Protein AF-A0A1X9MGX3-F1 (afdb_monomer)

pLDDT: mean 83.02, std 12.07, range [42.72, 96.62]

InterPro domains:
  IPR058705 Alpha-helical endospore appendage domain-containing protein [PF26595] (16-101)

Solvent-accessible surface area (backbone atoms only — not comparable to full-atom values): 13523 Å² total; per-residue (Å²): 135,85,75,84,81,75,77,84,80,72,79,86,75,89,70,52,69,69,55,50,52,52,50,51,53,49,51,53,53,50,53,51,53,52,48,53,51,51,53,49,53,52,50,52,49,51,28,41,36,66,27,68,40,71,54,98,90,40,65,53,75,47,71,54,88,49,73,67,52,48,53,48,53,52,53,50,51,54,50,50,52,52,51,51,55,53,49,50,52,54,48,52,52,52,52,48,54,53,49,53,57,55,58,80,60,55,70,77,70,77,66,77,70,74,42,69,35,24,37,42,36,45,32,35,30,76,47,72,57,96,88,38,66,26,41,39,38,41,42,34,33,37,15,54,92,50,34,68,91,56,52,45,61,47,37,39,36,32,49,89,85,45,80,38,58,35,52,55,44,72,94,48,62,41,77,79,45,73,44,72,52,34,38,35,36,38,34,38,32,37,34,54,53,93,96,51,74,73,46,73,33,45,32,40,41,40,39,45,82,69,43,35,37,45,32,40,38,50,96,91,46,78,50,76,46,68,35,55,60,52,61,49,45,42,60,39,83,74,81,84,126

Foldseek 3Di:
DDDDDDPPPPPPDPADPVNVLVVLVVVLVVLVVVLVVVLVVLVLVVCQQCQNRDDPNDRDHHVDDDPVSVVVSVVVNVVSVVVSVVVVVVSVVSVVVSVVVVVVPPPPPPDQPQQQWWKFDWWWFWDADPNWIKIKTWTWTQCVVRHRPPGDIWIWIQTPNDIKTKAWDSVQWDFPDADQFKTKIKTKTWIDDVPDDIAIWIWIWITGPQWTKIWTDGPNDIDITIIHGDMGIGGDDDPPD

Secondary structure (DSSP, 8-state):
----------------HHHHHHHHHHHHHHHHHHHHHHHHHHHHHHHHHHT---BTTB-PPPS--SHHHHHHHHHHHHHHHHHHHHHHHHHHHHHHHHHHHHHTTS---------SEEEEEEEEEEEEETTEEEEEEEEEEESGGG-GGG-EEEEEEEETTEEEEEEE-GGG-EEEEE-SSEEEEEEEEEE--TTS--EEEEEEEEEETTEEEEEEEETTEEEEEEEEEEEEEEEPPP---

Nearest PDB structures (foldseek):
  6c1z-assembly1_A  TM=4.838E-01  e=1.481E-01  Caenorhabditis elegans
  7a9y-assembly1_AAA  TM=4.570E-01  e=1.646E-01  Homo sapiens
  2cbr-assembly1_A  TM=4.614E-01  e=3.642E-01  Bos taurus
  8ts6-assembly1_B  TM=2.369E-01  e=1.830E-01  uncultured cyanophage
  8qxp-assembly1_A  TM=1.609E-01  e=4.385E+00  Klebsiella pneumoniae

Sequence (241 aa):
MSNPNIDNIQPNIDIDREQVINLLLASVALDELAIAHLVNGEAEKLQRALGTLEVDGDTPPALIETLDDWRSVNRDVIKFLKFATQKEFNLLVKLQDVVDFAEEFTPPEPEPAVCPCEILVNASGTTTFQGQQAVVNLNAAICPGCTPEGTLITITATLGGANVPITVFTPSIDVVTCGEDFATVTFVGVATLPGQAPAQAEFTLFVQNGTIVLSAELGGTTAAIQLTGTATVTPCPLPEG

Organism: NCBI:txid199441

Radius of gyration: 36.19 Å; Cα contacts (8 Å, |Δi|>4): 373; chains: 1; bounding box: 74×52×99 Å

Structure (mmCIF, N/CA/C/O backbone):
data_AF-A0A1X9MGX3-F1
#
_entry.id   AF-A0A1X9MGX3-F1
#
loop_
_atom_site.group_PDB
_atom_site.id
_atom_site.type_symbol
_atom_site.label_atom_id
_atom_site.label_alt_id
_atom_site.label_comp_id
_atom_site.label_asym_id
_atom_site.label_entity_id
_atom_site.label_seq_id
_atom_site.pdbx_PDB_ins_code
_atom_site.Cartn_x
_atom_site.Cartn_y
_atom_site.Cartn_z
_atom_site.occupancy
_atom_site.B_iso_or_equiv
_atom_site.auth_seq_id
_atom_site.auth_comp_id
_atom_site.auth_asym_id
_atom_site.auth_atom_id
_atom_site.pdbx_PDB_model_num
ATOM 1 N N . MET A 1 1 ? 40.298 -30.058 7.345 1.00 42.72 1 MET A N 1
ATOM 2 C CA . MET A 1 1 ? 40.246 -28.887 6.446 1.00 42.72 1 MET A CA 1
ATOM 3 C C . MET A 1 1 ? 39.159 -27.970 6.980 1.00 42.72 1 MET A C 1
ATOM 5 O O . MET A 1 1 ? 37.997 -28.340 6.906 1.00 42.72 1 MET A O 1
ATOM 9 N N . SER A 1 2 ? 39.528 -26.869 7.634 1.00 51.47 2 SER A N 1
ATOM 10 C CA . SER A 1 2 ? 38.587 -25.877 8.164 1.00 51.47 2 SER A CA 1
ATOM 11 C C . SER A 1 2 ? 38.100 -24.995 7.019 1.00 51.47 2 SER A C 1
ATOM 13 O O . SER A 1 2 ? 38.889 -24.246 6.445 1.00 51.47 2 SER A O 1
ATOM 15 N N . ASN A 1 3 ? 36.824 -25.119 6.667 1.00 61.56 3 ASN A N 1
ATOM 16 C CA . ASN A 1 3 ? 36.176 -24.170 5.771 1.00 61.56 3 ASN A CA 1
ATOM 17 C C . ASN A 1 3 ? 36.107 -22.799 6.482 1.00 61.56 3 ASN A C 1
ATOM 19 O O . ASN A 1 3 ? 35.861 -22.790 7.692 1.00 61.56 3 ASN A O 1
ATOM 23 N N . PRO A 1 4 ? 36.330 -21.658 5.806 1.00 62.53 4 PRO A N 1
ATOM 24 C CA . PRO A 1 4 ? 36.136 -20.350 6.423 1.00 62.53 4 PRO A CA 1
ATOM 25 C C . PRO A 1 4 ? 34.661 -20.191 6.812 1.00 62.53 4 PRO A C 1
ATOM 27 O O . PRO A 1 4 ? 33.778 -20.426 5.989 1.00 62.53 4 PRO A O 1
ATOM 30 N N . ASN A 1 5 ? 34.397 -19.812 8.063 1.00 56.19 5 ASN A N 1
ATOM 31 C CA . ASN A 1 5 ? 33.064 -19.419 8.506 1.00 56.19 5 ASN A CA 1
ATOM 32 C C . ASN A 1 5 ? 32.817 -18.006 7.963 1.00 56.19 5 ASN A C 1
ATOM 34 O O . ASN A 1 5 ? 33.426 -17.055 8.449 1.00 56.19 5 ASN A O 1
ATOM 38 N N . ILE A 1 6 ? 32.020 -17.874 6.902 1.00 63.19 6 ILE A N 1
ATOM 39 C CA . ILE A 1 6 ? 31.541 -16.558 6.475 1.00 63.19 6 ILE A CA 1
ATOM 40 C C . ILE A 1 6 ? 30.533 -16.120 7.532 1.00 63.19 6 ILE A C 1
ATOM 42 O O . ILE A 1 6 ? 29.532 -16.807 7.741 1.00 63.19 6 ILE A O 1
ATOM 46 N N . ASP A 1 7 ? 30.830 -15.018 8.222 1.00 59.38 7 ASP A N 1
ATOM 47 C CA . ASP A 1 7 ? 29.886 -14.394 9.143 1.00 59.38 7 ASP A CA 1
ATOM 48 C C . ASP A 1 7 ? 28.549 -14.188 8.428 1.00 59.38 7 ASP A C 1
ATOM 50 O O . ASP A 1 7 ? 28.495 -13.744 7.281 1.00 59.38 7 ASP A O 1
ATOM 54 N N . ASN A 1 8 ? 27.469 -14.557 9.109 1.00 58.94 8 ASN A N 1
ATOM 55 C CA . ASN A 1 8 ? 26.105 -14.436 8.621 1.00 58.94 8 ASN A CA 1
ATOM 56 C C . ASN A 1 8 ? 25.778 -12.955 8.366 1.00 58.94 8 ASN A C 1
ATOM 58 O O . ASN A 1 8 ? 25.368 -12.234 9.275 1.00 58.94 8 ASN A O 1
ATOM 62 N N . ILE A 1 9 ? 25.982 -12.497 7.130 1.00 50.38 9 ILE A N 1
ATOM 63 C CA . ILE A 1 9 ? 25.484 -11.209 6.661 1.00 50.38 9 ILE A CA 1
ATOM 64 C C . ILE A 1 9 ? 23.970 -11.380 6.544 1.00 50.38 9 ILE A C 1
ATOM 66 O O . ILE A 1 9 ? 23.480 -11.892 5.543 1.00 50.38 9 ILE A O 1
ATOM 70 N N . GLN A 1 10 ? 23.228 -11.005 7.583 1.00 53.78 10 GLN A N 1
ATOM 71 C CA . GLN A 1 10 ? 21.794 -10.762 7.468 1.00 53.78 10 GLN A CA 1
ATOM 72 C C . GLN A 1 10 ? 21.629 -9.323 6.992 1.00 53.78 10 GLN A C 1
ATOM 74 O O . GLN A 1 10 ? 21.753 -8.406 7.808 1.00 53.78 10 GLN A O 1
ATOM 79 N N . PRO A 1 11 ? 21.404 -9.074 5.690 1.00 54.69 11 PRO A N 1
ATOM 80 C CA . PRO A 1 11 ? 21.000 -7.752 5.270 1.00 54.69 11 PRO A CA 1
ATOM 81 C C . PRO A 1 11 ? 19.604 -7.523 5.862 1.00 54.69 11 PRO A C 1
ATOM 83 O O . PRO A 1 11 ? 18.625 -8.119 5.421 1.00 54.69 11 PRO A O 1
ATOM 86 N N . ASN A 1 12 ? 19.530 -6.711 6.919 1.00 57.47 12 ASN A N 1
ATOM 87 C CA . ASN A 1 12 ? 18.266 -6.227 7.462 1.00 57.47 12 ASN A CA 1
ATOM 88 C C . ASN A 1 12 ? 17.696 -5.212 6.465 1.00 57.47 12 ASN A C 1
ATOM 90 O O . ASN A 1 12 ? 17.931 -4.010 6.576 1.00 57.47 12 ASN A O 1
ATOM 94 N N . ILE A 1 13 ? 17.074 -5.731 5.412 1.00 61.62 13 ILE A N 1
ATOM 95 C CA . ILE A 1 13 ? 16.416 -4.960 4.367 1.00 61.62 13 ILE A CA 1
ATOM 96 C C . ILE A 1 13 ? 14.946 -4.892 4.764 1.00 61.62 13 ILE A C 1
ATOM 98 O O . ILE A 1 13 ? 14.180 -5.810 4.488 1.00 61.62 13 ILE A O 1
ATOM 102 N N . ASP A 1 14 ? 14.595 -3.814 5.456 1.00 71.38 14 ASP A N 1
ATOM 103 C CA . ASP A 1 14 ? 13.217 -3.468 5.792 1.00 71.38 14 ASP A CA 1
ATOM 104 C C . ASP A 1 14 ? 12.700 -2.533 4.691 1.00 71.38 14 ASP A C 1
ATOM 106 O O . ASP A 1 14 ? 12.856 -1.313 4.761 1.00 71.38 14 ASP A O 1
ATOM 110 N N . ILE A 1 15 ? 12.254 -3.126 3.579 1.00 77.00 15 ILE A N 1
ATOM 111 C CA . ILE A 1 15 ? 11.655 -2.401 2.453 1.00 77.00 15 ILE A CA 1
ATOM 112 C C . ILE A 1 15 ? 10.172 -2.722 2.460 1.00 77.00 15 ILE A C 1
ATOM 114 O O . ILE A 1 15 ? 9.781 -3.888 2.380 1.00 77.00 15 ILE A O 1
ATOM 118 N N . ASP A 1 16 ? 9.363 -1.673 2.514 1.00 80.81 16 ASP A N 1
ATOM 119 C CA . ASP A 1 16 ? 7.920 -1.804 2.449 1.00 80.81 16 ASP A CA 1
ATOM 120 C C . ASP A 1 16 ? 7.472 -2.185 1.032 1.00 80.81 16 ASP A C 1
ATOM 122 O O . ASP A 1 16 ? 8.120 -1.887 0.025 1.00 80.81 16 ASP A O 1
ATOM 126 N N . ARG A 1 17 ? 6.334 -2.850 0.918 1.00 76.69 17 ARG A N 1
ATOM 127 C CA . ARG A 1 17 ? 5.841 -3.401 -0.342 1.00 76.69 17 ARG A CA 1
ATOM 128 C C . ARG A 1 17 ? 5.622 -2.328 -1.409 1.00 76.69 17 ARG A C 1
ATOM 130 O O . ARG A 1 17 ? 5.959 -2.530 -2.574 1.00 76.69 17 ARG A O 1
ATOM 137 N N . GLU A 1 18 ? 5.121 -1.168 -1.008 1.00 82.94 18 GLU A N 1
ATOM 138 C CA . GLU A 1 18 ? 4.959 -0.004 -1.885 1.00 82.94 18 GLU A CA 1
ATOM 139 C C . GLU A 1 18 ? 6.307 0.502 -2.400 1.00 82.94 18 GLU A C 1
ATOM 141 O O . GLU A 1 18 ? 6.441 0.892 -3.560 1.00 82.94 18 GLU A O 1
ATOM 146 N N . GLN A 1 19 ? 7.343 0.437 -1.564 1.00 85.94 19 GLN A N 1
ATOM 147 C CA . GLN A 1 19 ? 8.703 0.767 -1.970 1.00 85.94 19 GLN A CA 1
ATOM 148 C C . GLN A 1 19 ? 9.242 -0.271 -2.961 1.00 85.94 19 GLN A C 1
ATOM 150 O O . GLN A 1 19 ? 9.887 0.119 -3.930 1.00 85.94 19 GLN A O 1
ATOM 155 N N . VAL A 1 20 ? 8.929 -1.563 -2.796 1.00 88.62 20 VAL A N 1
ATOM 156 C CA . VAL A 1 20 ? 9.279 -2.607 -3.779 1.00 88.62 20 VAL A CA 1
ATOM 157 C C . VAL A 1 20 ? 8.606 -2.345 -5.126 1.00 88.62 20 VAL A C 1
ATOM 159 O O . VAL A 1 20 ? 9.286 -2.367 -6.148 1.00 88.62 20 VAL A O 1
ATOM 162 N N . ILE A 1 21 ? 7.306 -2.038 -5.148 1.00 88.81 21 ILE A N 1
ATOM 163 C CA . ILE A 1 21 ? 6.578 -1.720 -6.389 1.00 88.81 21 ILE A CA 1
ATOM 164 C C . ILE A 1 21 ? 7.193 -0.492 -7.067 1.00 88.81 21 ILE A C 1
ATOM 166 O O . ILE A 1 21 ? 7.501 -0.533 -8.257 1.00 88.81 21 ILE A O 1
ATOM 170 N N . ASN A 1 22 ? 7.461 0.572 -6.309 1.00 89.56 22 ASN A N 1
ATOM 171 C CA . ASN A 1 22 ? 8.104 1.774 -6.837 1.00 89.56 22 ASN A CA 1
ATOM 172 C C . ASN A 1 22 ? 9.510 1.495 -7.383 1.00 89.56 22 ASN A C 1
ATOM 174 O O . ASN A 1 22 ? 9.877 2.026 -8.429 1.00 89.56 22 ASN A O 1
ATOM 178 N N . LEU A 1 23 ? 10.292 0.640 -6.720 1.00 91.38 23 LEU A N 1
ATOM 179 C CA . LEU A 1 23 ? 11.611 0.222 -7.198 1.00 91.38 23 LEU A CA 1
ATOM 180 C C . LEU A 1 23 ? 11.516 -0.617 -8.478 1.00 91.38 23 LEU A C 1
ATOM 182 O O . LEU A 1 23 ? 12.328 -0.435 -9.385 1.00 91.38 23 LEU A O 1
ATOM 186 N N . LEU A 1 24 ? 10.524 -1.502 -8.589 1.00 91.69 24 LEU A N 1
ATOM 187 C CA . LEU A 1 24 ? 10.290 -2.299 -9.793 1.00 91.69 24 LEU A CA 1
ATOM 188 C C . LEU A 1 24 ? 9.846 -1.419 -10.968 1.00 91.69 24 LEU A C 1
ATOM 190 O O . LEU A 1 24 ? 10.426 -1.522 -12.049 1.00 91.69 24 LEU A O 1
ATOM 194 N N . LEU A 1 25 ? 8.911 -0.492 -10.753 1.00 92.88 25 LEU A N 1
ATOM 195 C CA . LEU A 1 25 ? 8.506 0.495 -11.760 1.00 92.88 25 LEU A CA 1
ATOM 196 C C . LEU A 1 25 ? 9.680 1.389 -12.178 1.00 92.88 25 LEU A C 1
ATOM 198 O O . LEU A 1 25 ? 9.895 1.614 -13.369 1.00 92.88 25 LEU A O 1
ATOM 202 N N . ALA A 1 26 ? 10.493 1.838 -11.220 1.00 94.38 26 ALA A N 1
ATOM 203 C CA . ALA A 1 26 ? 11.714 2.581 -11.510 1.00 94.38 26 ALA A CA 1
ATOM 204 C C . ALA A 1 26 ? 12.706 1.745 -12.334 1.00 94.38 26 ALA A C 1
ATOM 206 O O . ALA A 1 26 ? 13.336 2.274 -13.245 1.00 94.38 26 ALA A O 1
ATOM 207 N N . SER A 1 27 ? 12.824 0.439 -12.076 1.00 94.88 27 SER A N 1
ATOM 208 C CA . SER A 1 27 ? 13.697 -0.446 -12.855 1.00 94.88 27 SER A CA 1
ATOM 209 C C . SER A 1 27 ? 13.251 -0.585 -14.316 1.00 94.88 27 SER A C 1
ATOM 211 O O . SER A 1 27 ? 14.094 -0.589 -15.211 1.00 94.88 27 SER A O 1
ATOM 213 N N . VAL A 1 28 ? 11.938 -0.623 -14.569 1.00 94.56 28 VAL A N 1
ATOM 214 C CA . VAL A 1 28 ? 11.360 -0.617 -15.923 1.00 94.56 28 VAL A CA 1
ATOM 215 C C . VAL A 1 28 ? 11.657 0.718 -16.612 1.00 94.56 28 VAL A C 1
ATOM 217 O O . VAL A 1 28 ? 12.154 0.729 -17.735 1.00 94.56 28 VAL A O 1
ATOM 220 N N . ALA A 1 29 ? 11.450 1.842 -15.920 1.00 94.12 29 ALA A N 1
ATOM 221 C CA . ALA A 1 29 ? 11.743 3.171 -16.459 1.00 94.12 29 ALA A CA 1
ATOM 222 C C . ALA A 1 29 ? 13.239 3.382 -16.771 1.00 94.12 29 ALA A C 1
ATOM 224 O O . ALA A 1 29 ? 13.584 4.060 -17.739 1.00 94.12 29 ALA A O 1
ATOM 225 N N . LEU A 1 30 ? 14.141 2.801 -15.975 1.00 96.06 30 LEU A N 1
ATOM 226 C CA . LEU A 1 30 ? 15.582 2.862 -16.226 1.00 96.06 30 LEU A CA 1
ATOM 227 C C . LEU A 1 30 ? 16.004 2.010 -17.432 1.00 96.06 30 LEU A C 1
ATOM 229 O O . LEU A 1 30 ? 16.850 2.458 -18.207 1.00 96.06 30 LEU A O 1
ATOM 233 N N . ASP A 1 31 ? 15.418 0.821 -17.614 1.00 94.12 31 ASP A N 1
ATOM 234 C CA . ASP A 1 31 ? 15.640 -0.001 -18.814 1.00 94.12 31 ASP A CA 1
ATOM 235 C C . ASP A 1 31 ? 15.156 0.746 -20.080 1.00 94.12 31 ASP A C 1
ATOM 237 O O . ASP A 1 31 ? 15.857 0.734 -21.092 1.00 94.12 31 ASP A O 1
ATOM 241 N N . GLU A 1 32 ? 14.015 1.443 -20.012 1.00 94.00 32 GLU A N 1
ATOM 242 C CA . GLU A 1 32 ? 13.472 2.269 -21.107 1.00 94.00 32 GLU A CA 1
ATOM 243 C C . GLU A 1 32 ? 14.411 3.428 -21.474 1.00 94.00 32 GLU A C 1
ATOM 245 O O . GLU A 1 32 ? 14.793 3.624 -22.630 1.00 94.00 32 GLU A O 1
ATOM 250 N N . LEU A 1 33 ? 14.870 4.170 -20.463 1.00 95.88 33 LEU A N 1
ATOM 251 C CA . LEU A 1 33 ? 15.824 5.261 -20.645 1.00 95.88 33 LEU A CA 1
ATOM 252 C C . LEU A 1 33 ? 17.139 4.760 -21.262 1.00 95.88 33 LEU A C 1
ATOM 254 O O . LEU A 1 33 ? 17.721 5.425 -22.124 1.00 95.88 33 LEU A O 1
ATOM 258 N N . ALA A 1 34 ? 17.605 3.575 -20.860 1.00 95.31 34 ALA A N 1
ATOM 259 C CA . ALA A 1 34 ? 18.796 2.966 -21.438 1.00 95.31 34 ALA A CA 1
ATOM 260 C C . ALA A 1 34 ? 18.614 2.655 -22.934 1.00 95.31 34 ALA A C 1
ATOM 262 O O . ALA A 1 34 ? 19.529 2.903 -23.723 1.00 95.31 34 ALA A O 1
ATOM 263 N N . ILE A 1 35 ? 17.442 2.166 -23.351 1.00 95.56 35 ILE A N 1
ATOM 264 C CA . ILE A 1 35 ? 17.147 1.897 -24.767 1.00 95.56 35 ILE A CA 1
ATOM 265 C C . ILE A 1 35 ? 17.068 3.194 -25.562 1.00 95.56 35 ILE A C 1
ATOM 267 O O . ILE A 1 35 ? 17.659 3.267 -26.639 1.00 95.56 35 ILE A O 1
ATOM 271 N N . ALA A 1 36 ? 16.438 4.238 -25.020 1.00 95.31 36 ALA A N 1
ATOM 272 C CA . ALA A 1 36 ? 16.400 5.550 -25.659 1.00 95.31 36 ALA A CA 1
ATOM 273 C C . ALA A 1 36 ? 17.816 6.085 -25.946 1.00 95.31 36 ALA A C 1
ATOM 275 O O . ALA A 1 36 ? 18.098 6.557 -27.050 1.00 95.31 36 ALA A O 1
ATOM 276 N N . HIS A 1 37 ? 18.747 5.940 -24.997 1.00 96.62 37 HIS A N 1
ATOM 277 C CA . HIS A 1 37 ? 20.147 6.307 -25.218 1.00 96.62 37 HIS A CA 1
ATOM 278 C C . HIS A 1 37 ? 20.845 5.438 -26.266 1.00 96.62 37 HIS A C 1
ATOM 280 O O . HIS A 1 37 ? 21.617 5.967 -27.066 1.00 96.62 37 HIS A O 1
ATOM 286 N N . LEU A 1 38 ? 20.576 4.131 -26.305 1.00 95.62 38 LEU A N 1
ATOM 287 C CA . LEU A 1 38 ? 21.127 3.255 -27.341 1.00 95.62 38 LEU A CA 1
ATOM 288 C C . LEU A 1 38 ? 20.618 3.640 -28.737 1.00 95.62 38 LEU A C 1
ATOM 290 O O . LEU A 1 38 ? 21.406 3.675 -29.679 1.00 95.62 38 LEU A O 1
ATOM 294 N N . VAL A 1 39 ? 19.330 3.966 -28.869 1.00 95.75 39 VAL A N 1
ATOM 295 C CA . VAL A 1 39 ? 18.730 4.421 -30.132 1.00 95.75 39 VAL A CA 1
ATOM 296 C C . VAL A 1 39 ? 19.342 5.746 -30.579 1.00 95.75 39 VAL A C 1
ATOM 298 O O . VAL A 1 39 ? 19.718 5.877 -31.744 1.00 95.75 39 VAL A O 1
ATOM 301 N N . ASN A 1 40 ? 19.518 6.697 -29.660 1.00 95.00 40 ASN A N 1
ATOM 302 C CA . ASN A 1 40 ? 20.185 7.965 -29.957 1.00 95.00 40 ASN A CA 1
ATOM 303 C C . ASN A 1 40 ? 21.644 7.757 -30.383 1.00 95.00 40 ASN A C 1
ATOM 305 O O . ASN A 1 40 ? 22.073 8.318 -31.388 1.00 95.00 40 ASN A O 1
ATOM 309 N N . GLY A 1 41 ? 22.390 6.897 -29.684 1.00 94.94 41 GLY A N 1
ATOM 310 C CA . GLY A 1 41 ? 23.767 6.567 -30.055 1.00 94.94 41 GLY A CA 1
ATOM 311 C C . GLY A 1 41 ? 23.872 5.903 -31.433 1.00 94.94 41 GLY A C 1
ATOM 312 O O . GLY A 1 41 ? 24.814 6.165 -32.183 1.00 94.94 41 GLY A O 1
ATOM 313 N N . GLU A 1 42 ? 22.897 5.074 -31.813 1.00 94.75 42 GLU A N 1
ATOM 314 C CA . GLU A 1 42 ? 22.843 4.488 -33.156 1.00 94.75 42 GLU A CA 1
ATOM 315 C C . GLU A 1 42 ? 22.481 5.533 -34.228 1.00 94.75 42 GLU A C 1
ATOM 317 O O . GLU A 1 42 ? 23.028 5.501 -35.334 1.00 94.75 42 GLU A O 1
ATOM 322 N N . ALA A 1 43 ? 21.631 6.512 -33.899 1.00 93.94 43 ALA A N 1
ATOM 323 C CA . ALA A 1 43 ? 21.326 7.639 -34.779 1.00 93.94 43 ALA A CA 1
ATOM 324 C C . ALA A 1 43 ? 22.556 8.533 -35.024 1.00 93.94 43 ALA A C 1
ATOM 326 O O . ALA A 1 43 ? 22.850 8.868 -36.174 1.00 93.94 43 ALA A O 1
ATOM 327 N N . GLU A 1 44 ? 23.323 8.859 -33.982 1.00 93.31 44 GLU A N 1
ATOM 328 C CA . GLU A 1 44 ? 24.578 9.614 -34.103 1.00 93.31 44 GLU A CA 1
ATOM 329 C C . GLU A 1 44 ? 25.625 8.851 -34.923 1.00 93.31 44 GLU A C 1
ATOM 331 O O . GLU A 1 44 ? 26.293 9.433 -35.780 1.00 93.31 44 GLU A O 1
ATOM 336 N N . LYS A 1 45 ? 25.742 7.528 -34.743 1.00 92.12 45 LYS A N 1
ATOM 337 C CA . LYS A 1 45 ? 26.598 6.690 -35.600 1.00 92.12 45 LYS A CA 1
ATOM 338 C C . LYS A 1 45 ? 26.192 6.761 -37.067 1.00 92.12 45 LYS A C 1
ATOM 340 O O . LYS A 1 45 ? 27.063 6.859 -37.930 1.00 92.12 45 LYS A O 1
ATOM 345 N N . LEU A 1 46 ? 24.894 6.717 -37.357 1.00 93.19 46 LEU A N 1
ATOM 346 C CA . LEU A 1 46 ? 24.355 6.870 -38.709 1.00 93.19 46 LEU A CA 1
ATOM 347 C C . LEU A 1 46 ? 24.735 8.228 -39.306 1.00 93.19 46 LEU A C 1
ATOM 349 O O . LEU A 1 46 ? 25.241 8.290 -40.426 1.00 93.19 46 LEU A O 1
ATOM 353 N N . GLN A 1 47 ? 24.557 9.305 -38.541 1.00 92.75 47 GLN A N 1
ATOM 354 C CA . GLN A 1 47 ? 24.962 10.651 -38.945 1.00 92.75 47 GLN A CA 1
ATOM 355 C C . GLN A 1 47 ? 26.477 10.741 -39.171 1.00 92.75 47 GLN A C 1
ATOM 357 O O . GLN A 1 47 ? 26.923 11.346 -40.146 1.00 92.75 47 GLN A O 1
ATOM 362 N N . ARG A 1 48 ? 27.292 10.092 -38.328 1.00 91.38 48 ARG A N 1
ATOM 363 C CA . ARG A 1 48 ? 28.749 10.037 -38.502 1.00 91.38 48 ARG A CA 1
ATOM 364 C C . ARG A 1 48 ? 29.143 9.287 -39.767 1.00 91.38 48 ARG A C 1
ATOM 366 O O . ARG A 1 48 ? 30.054 9.728 -40.468 1.00 91.38 48 ARG A O 1
ATOM 373 N N . ALA A 1 49 ? 28.472 8.175 -40.054 1.00 90.06 49 ALA A N 1
ATOM 374 C CA . ALA A 1 49 ? 28.721 7.365 -41.238 1.00 90.06 49 ALA A CA 1
ATOM 375 C C . ALA A 1 49 ? 28.365 8.126 -42.527 1.00 90.06 49 ALA A C 1
ATOM 377 O O . ALA A 1 49 ? 29.118 8.071 -43.499 1.00 90.06 49 ALA A O 1
ATOM 378 N N . LEU A 1 50 ? 27.269 8.891 -42.500 1.00 89.38 50 LEU A N 1
ATOM 379 C CA . LEU A 1 50 ? 26.810 9.750 -43.596 1.00 89.38 50 LEU A CA 1
ATOM 380 C C . LEU A 1 50 ? 27.577 11.075 -43.721 1.00 89.38 50 LEU A C 1
ATOM 382 O O . LEU A 1 50 ? 27.402 11.774 -44.714 1.00 89.38 50 LEU A O 1
ATOM 386 N N . GLY A 1 51 ? 28.412 11.425 -42.738 1.00 89.31 51 GLY A N 1
ATOM 387 C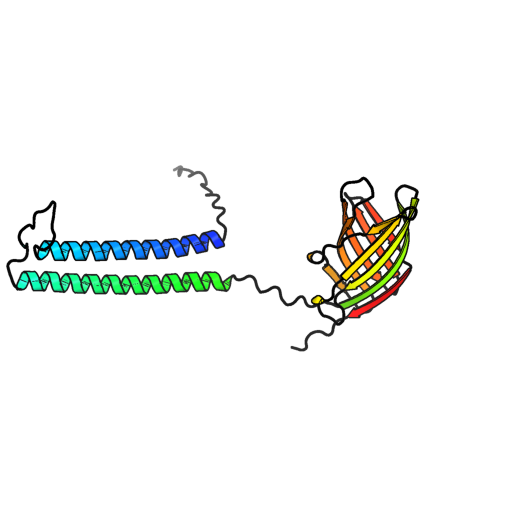 CA . GLY A 1 51 ? 29.112 12.711 -42.714 1.00 89.31 51 GLY A CA 1
ATOM 388 C C . GLY A 1 51 ? 28.167 13.896 -42.507 1.00 89.31 51 GLY A C 1
ATOM 389 O O . GLY A 1 51 ? 28.388 14.955 -43.073 1.00 89.31 51 GLY A O 1
ATOM 390 N N . THR A 1 52 ? 27.083 13.714 -41.750 1.00 89.56 52 THR A N 1
ATOM 391 C CA . THR A 1 52 ? 26.134 14.783 -41.387 1.00 89.56 52 THR A CA 1
ATOM 392 C C . THR A 1 52 ? 26.223 15.172 -39.914 1.00 89.56 52 THR A C 1
ATOM 394 O O . THR A 1 52 ? 25.497 16.060 -39.477 1.00 89.56 52 THR A O 1
ATOM 397 N N . LEU A 1 53 ? 27.041 14.466 -39.128 1.00 89.62 53 LEU A N 1
ATOM 398 C CA . LEU A 1 53 ? 27.262 14.770 -37.718 1.00 89.62 53 LEU A CA 1
ATOM 399 C C . LEU A 1 53 ? 28.247 15.933 -37.604 1.00 89.62 53 LEU A C 1
ATOM 401 O O . LEU A 1 53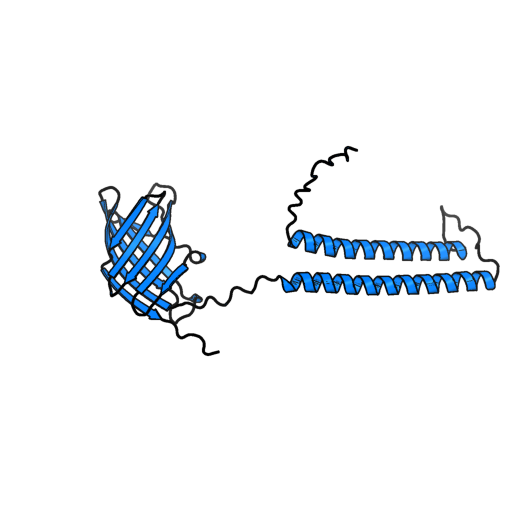 ? 29.410 15.775 -37.965 1.00 89.62 53 LEU A O 1
ATOM 405 N N . GLU A 1 54 ? 27.789 17.071 -37.094 1.00 87.75 54 GLU A N 1
ATOM 406 C CA . GLU A 1 54 ? 28.649 18.214 -36.790 1.00 87.75 54 GLU A CA 1
ATOM 407 C C . GLU A 1 54 ? 29.407 17.957 -35.481 1.00 87.75 54 GLU A C 1
ATOM 409 O O . GLU A 1 54 ? 28.809 17.604 -34.463 1.00 87.75 54 GLU A O 1
ATOM 414 N N . VAL A 1 55 ? 30.729 18.118 -35.508 1.00 82.88 55 VAL A N 1
ATOM 415 C CA . VAL A 1 55 ? 31.601 17.991 -34.336 1.00 82.88 55 VAL A CA 1
ATOM 416 C C . VAL A 1 55 ? 32.438 19.260 -34.252 1.00 82.88 55 VAL A C 1
ATOM 418 O O . VAL A 1 55 ? 33.210 19.553 -35.160 1.00 82.88 55 VAL A O 1
ATOM 421 N N . ASP A 1 56 ? 32.261 20.032 -33.180 1.00 82.69 56 ASP A N 1
ATOM 422 C CA . ASP A 1 56 ? 32.999 21.278 -32.919 1.00 82.69 56 ASP A CA 1
ATOM 423 C C . ASP A 1 56 ? 32.947 22.317 -34.063 1.00 82.69 56 ASP A C 1
ATOM 425 O O . ASP A 1 56 ? 33.905 23.054 -34.301 1.00 82.69 56 ASP A O 1
ATOM 429 N N . GLY A 1 57 ? 31.814 22.402 -34.771 1.00 82.06 57 GLY A N 1
ATOM 430 C CA . GLY A 1 57 ? 31.620 23.344 -35.880 1.00 82.06 57 GLY A CA 1
ATOM 431 C C . GLY A 1 57 ? 32.181 22.876 -37.226 1.00 82.06 57 GLY A C 1
ATOM 432 O O . GLY A 1 57 ? 32.131 23.635 -38.195 1.00 82.06 57 GLY A O 1
ATOM 433 N N . ASP A 1 58 ? 32.712 21.651 -37.301 1.00 78.88 58 ASP A N 1
ATOM 434 C CA . ASP A 1 58 ? 33.180 21.026 -38.537 1.00 78.88 58 ASP A CA 1
ATOM 435 C C . ASP A 1 58 ? 32.362 19.769 -38.858 1.00 78.88 58 ASP A C 1
ATOM 437 O O . ASP A 1 58 ? 31.894 19.046 -37.974 1.00 78.88 58 ASP A O 1
ATOM 441 N N . THR A 1 59 ? 32.166 19.504 -40.147 1.00 84.25 59 THR A N 1
ATOM 442 C CA . THR A 1 59 ? 31.448 18.318 -40.623 1.00 84.25 59 THR A CA 1
ATOM 443 C C . THR A 1 59 ? 32.459 17.359 -41.247 1.00 84.25 59 THR A C 1
ATOM 445 O O . THR A 1 59 ? 32.854 17.545 -42.402 1.00 84.25 59 THR A O 1
ATOM 448 N N . PRO A 1 60 ? 32.916 16.332 -40.507 1.00 81.81 60 PRO A N 1
ATOM 449 C CA . PRO A 1 60 ? 33.885 15.391 -41.029 1.00 81.81 60 PRO A CA 1
ATOM 450 C C . PRO A 1 60 ? 33.311 14.634 -42.237 1.00 81.81 60 PRO A C 1
ATOM 452 O O . PRO A 1 60 ? 32.108 14.359 -42.284 1.00 81.81 60 PRO A O 1
ATOM 455 N N . PRO A 1 61 ? 34.164 14.239 -43.198 1.00 83.31 61 PRO A N 1
ATOM 456 C CA . PRO A 1 61 ? 33.717 13.542 -44.394 1.00 83.31 61 PRO A CA 1
ATOM 457 C C . PRO A 1 61 ? 32.998 12.236 -44.041 1.00 83.31 61 PRO A C 1
ATOM 459 O O . PRO A 1 61 ? 33.270 11.609 -43.004 1.00 83.31 61 PRO A O 1
ATOM 462 N N . ALA A 1 62 ? 32.078 11.842 -44.924 1.00 87.56 62 ALA A N 1
ATOM 463 C CA . ALA A 1 62 ? 31.357 10.582 -44.821 1.00 87.56 62 ALA A CA 1
ATOM 464 C C . ALA A 1 62 ? 32.341 9.406 -44.766 1.00 87.56 62 ALA A C 1
ATOM 466 O O . ALA A 1 62 ? 33.336 9.382 -45.485 1.00 87.56 62 ALA A O 1
ATOM 467 N N . LEU A 1 63 ? 32.051 8.432 -43.902 1.00 85.88 63 LEU A N 1
ATOM 468 C CA . LEU A 1 63 ? 32.820 7.184 -43.818 1.00 85.88 63 LEU A CA 1
ATOM 469 C C . LEU A 1 63 ? 32.348 6.156 -44.853 1.00 85.88 63 LEU A C 1
ATOM 471 O O . LEU A 1 63 ? 33.040 5.182 -45.126 1.00 85.88 63 LEU A O 1
ATOM 475 N N . ILE A 1 64 ? 31.142 6.352 -45.385 1.00 86.44 64 ILE A N 1
ATOM 476 C CA . ILE A 1 64 ? 30.537 5.508 -46.409 1.00 86.44 64 ILE A CA 1
ATOM 477 C C . ILE A 1 64 ? 30.943 6.055 -47.777 1.00 86.44 64 ILE A C 1
ATOM 479 O O . ILE A 1 64 ? 30.538 7.155 -48.150 1.00 86.44 64 ILE A O 1
ATOM 483 N N . GLU A 1 65 ? 31.692 5.262 -48.540 1.00 87.06 65 GLU A N 1
ATOM 484 C CA . GLU A 1 65 ? 32.149 5.633 -49.887 1.00 87.06 65 GLU A CA 1
ATOM 485 C C . GLU A 1 65 ? 31.425 4.841 -50.986 1.00 87.06 65 GLU A C 1
ATOM 487 O O . GLU A 1 65 ? 31.291 5.319 -52.115 1.00 87.06 65 GLU A O 1
ATOM 492 N N . THR A 1 66 ? 30.915 3.642 -50.672 1.00 91.69 66 THR A N 1
ATOM 493 C CA . THR A 1 66 ? 30.288 2.745 -51.652 1.00 91.69 66 THR A CA 1
ATOM 494 C C . THR A 1 66 ? 28.834 2.393 -51.320 1.00 91.69 66 THR A C 1
ATOM 496 O O . THR A 1 66 ? 28.369 2.465 -50.181 1.00 91.69 66 THR A O 1
ATOM 499 N N . LEU A 1 67 ? 28.089 1.955 -52.342 1.00 92.00 67 LEU A N 1
ATOM 500 C CA . LEU A 1 67 ? 26.713 1.470 -52.179 1.00 92.00 67 LEU A CA 1
ATOM 501 C C . LEU A 1 67 ? 26.627 0.230 -51.271 1.00 92.00 67 LEU A C 1
ATOM 503 O O . LEU A 1 67 ? 25.613 0.028 -50.598 1.00 92.00 67 LEU A O 1
ATOM 507 N N . ASP A 1 68 ? 27.660 -0.611 -51.258 1.00 93.81 68 ASP A N 1
ATOM 508 C CA . ASP A 1 68 ? 27.667 -1.829 -50.449 1.00 93.81 68 ASP A CA 1
ATOM 509 C C . ASP A 1 68 ? 27.904 -1.527 -48.963 1.00 93.81 68 ASP A C 1
ATOM 511 O O . ASP A 1 68 ? 27.252 -2.146 -48.116 1.00 93.81 68 ASP A O 1
ATOM 515 N N . ASP A 1 69 ? 28.703 -0.503 -48.649 1.00 89.69 69 ASP A N 1
ATOM 516 C CA . ASP A 1 69 ? 28.853 0.023 -47.285 1.00 89.69 69 ASP A CA 1
ATOM 517 C C . ASP A 1 69 ? 27.513 0.552 -46.758 1.00 89.69 69 ASP A C 1
ATOM 519 O O . ASP A 1 69 ? 27.073 0.177 -45.668 1.00 89.69 69 ASP A O 1
ATOM 523 N N . TRP A 1 70 ? 26.793 1.335 -47.574 1.00 91.81 70 TRP A N 1
ATOM 524 C CA . TRP A 1 70 ? 25.457 1.834 -47.227 1.00 91.81 70 TRP A CA 1
ATOM 525 C C . TRP A 1 70 ? 24.464 0.702 -46.954 1.00 91.81 70 TRP A C 1
ATOM 527 O O . TRP A 1 70 ? 23.722 0.726 -45.969 1.00 91.81 70 TRP A O 1
ATOM 537 N N . ARG A 1 71 ? 24.453 -0.328 -47.806 1.00 92.62 71 ARG A N 1
ATOM 538 C CA . ARG A 1 71 ? 23.605 -1.511 -47.605 1.00 92.62 71 ARG A CA 1
ATOM 539 C C . ARG A 1 71 ? 23.968 -2.262 -46.331 1.00 92.62 71 ARG A C 1
ATOM 541 O O . ARG A 1 71 ? 23.070 -2.811 -45.694 1.00 92.62 71 ARG A O 1
ATOM 548 N N . SER A 1 72 ? 25.248 -2.322 -45.970 1.00 92.88 72 SER A N 1
ATOM 549 C CA . SER A 1 72 ? 25.672 -2.954 -44.723 1.00 92.88 72 SER A CA 1
ATOM 550 C C . SER A 1 72 ? 25.146 -2.191 -43.513 1.00 92.88 72 SER A C 1
ATOM 552 O O . SER A 1 72 ? 24.432 -2.783 -42.708 1.00 92.88 72 SER A O 1
ATOM 554 N N . VAL A 1 73 ? 25.387 -0.878 -43.457 1.00 92.69 73 VAL A N 1
ATOM 555 C CA . VAL A 1 73 ? 24.905 -0.006 -42.373 1.00 92.69 73 VAL A CA 1
ATOM 556 C C . VAL A 1 73 ? 23.386 -0.083 -42.244 1.00 92.69 73 VAL A C 1
ATOM 558 O O . VAL A 1 73 ? 22.869 -0.306 -41.155 1.00 92.69 73 VAL A O 1
ATOM 561 N N . ASN A 1 74 ? 22.653 0.003 -43.355 1.00 93.25 74 ASN A N 1
ATOM 562 C CA . ASN A 1 74 ? 21.194 -0.092 -43.346 1.00 93.25 74 ASN A CA 1
ATOM 563 C C . ASN A 1 74 ? 20.707 -1.439 -42.775 1.00 93.25 74 ASN A C 1
ATOM 565 O O . ASN A 1 74 ? 19.826 -1.475 -41.916 1.00 93.25 74 ASN A O 1
ATOM 569 N N . ARG A 1 75 ? 21.319 -2.561 -43.184 1.00 95.19 75 ARG A N 1
ATOM 570 C CA . ARG A 1 75 ? 20.984 -3.877 -42.615 1.00 95.19 75 ARG A CA 1
ATOM 571 C C . ARG A 1 75 ? 21.253 -3.942 -41.117 1.00 95.19 75 ARG A C 1
ATOM 573 O O . ARG A 1 75 ? 20.473 -4.579 -40.413 1.00 95.19 75 ARG A O 1
ATOM 580 N N . ASP A 1 76 ? 22.330 -3.335 -40.643 1.00 93.62 76 ASP A N 1
ATOM 581 C CA . ASP A 1 76 ? 22.695 -3.375 -39.228 1.00 93.62 76 ASP A CA 1
ATOM 582 C C . ASP A 1 76 ? 21.771 -2.493 -38.381 1.00 93.62 76 ASP A C 1
ATOM 584 O O . ASP A 1 76 ? 21.275 -2.960 -37.358 1.00 93.62 76 ASP A O 1
ATOM 588 N N . VAL A 1 77 ? 21.379 -1.320 -38.883 1.00 95.69 77 VAL A N 1
ATOM 589 C CA . VAL A 1 77 ? 20.343 -0.471 -38.269 1.00 95.69 77 VAL A CA 1
ATOM 590 C C . VAL A 1 77 ? 19.004 -1.205 -38.203 1.00 95.69 77 VAL A C 1
ATOM 592 O O . VAL A 1 77 ? 18.355 -1.216 -37.161 1.00 95.69 77 VAL A O 1
ATOM 595 N N . ILE A 1 78 ? 18.590 -1.891 -39.275 1.00 95.81 78 ILE A N 1
ATOM 596 C CA . ILE A 1 78 ? 17.359 -2.699 -39.264 1.00 95.81 78 ILE A CA 1
ATOM 597 C C . ILE A 1 78 ? 17.441 -3.815 -38.212 1.00 95.81 78 ILE A C 1
ATOM 599 O O . ILE A 1 78 ? 16.446 -4.093 -37.542 1.00 95.81 78 ILE A O 1
ATOM 603 N N . LYS A 1 79 ? 18.594 -4.480 -38.057 1.00 96.31 79 LYS A N 1
ATOM 604 C CA . LYS A 1 79 ? 18.781 -5.499 -37.008 1.00 96.31 79 LYS A CA 1
ATOM 605 C C . LYS A 1 79 ? 18.702 -4.879 -35.615 1.00 96.31 79 LYS A C 1
ATOM 607 O O . LYS A 1 79 ? 18.043 -5.453 -34.753 1.00 96.31 79 LYS A O 1
ATOM 612 N N . PHE A 1 80 ? 19.338 -3.728 -35.408 1.00 96.19 80 PHE A N 1
ATOM 613 C CA . PHE A 1 80 ? 19.304 -3.013 -34.138 1.00 96.19 80 PHE A CA 1
ATOM 614 C C . PHE A 1 80 ? 17.880 -2.575 -33.778 1.00 96.19 80 PHE A C 1
ATOM 616 O O . PHE A 1 80 ? 17.425 -2.861 -32.678 1.00 96.19 80 PHE A O 1
ATOM 623 N N . LEU A 1 81 ? 17.133 -1.987 -34.717 1.00 96.12 81 LEU A N 1
ATOM 624 C CA . LEU A 1 81 ? 15.737 -1.598 -34.497 1.00 96.12 81 LEU A CA 1
ATOM 625 C C . LEU A 1 81 ? 14.858 -2.802 -34.147 1.00 96.12 81 LEU A C 1
ATOM 627 O O . LEU A 1 81 ? 14.062 -2.724 -33.219 1.00 96.12 81 LEU A O 1
ATOM 631 N N . LYS A 1 82 ? 15.042 -3.944 -34.821 1.00 96.44 82 LYS A N 1
ATOM 632 C CA . LYS A 1 82 ? 14.341 -5.189 -34.460 1.00 96.44 82 LYS A CA 1
ATOM 633 C C . LYS A 1 82 ? 14.666 -5.641 -33.037 1.00 96.44 82 LYS A C 1
ATOM 635 O O . LYS A 1 82 ? 13.766 -6.059 -32.316 1.00 96.44 82 LYS A O 1
ATOM 640 N N . PHE A 1 83 ? 15.936 -5.560 -32.643 1.00 95.44 83 PHE A N 1
ATOM 641 C CA . PHE A 1 83 ? 16.365 -5.885 -31.286 1.00 95.44 83 PHE A CA 1
ATOM 642 C C . PHE A 1 83 ? 15.757 -4.927 -30.252 1.00 95.44 83 PHE A C 1
ATOM 644 O O . PHE A 1 83 ? 15.218 -5.392 -29.251 1.00 95.44 83 PHE A O 1
ATOM 651 N N . ALA A 1 84 ? 15.775 -3.618 -30.522 1.00 95.12 84 ALA A N 1
ATOM 652 C CA . ALA A 1 84 ? 15.163 -2.604 -29.669 1.00 95.12 84 ALA A CA 1
ATOM 653 C C . ALA A 1 84 ? 13.661 -2.867 -29.498 1.00 95.12 84 ALA A C 1
ATOM 655 O O . ALA A 1 84 ? 13.205 -3.036 -28.376 1.00 95.12 84 ALA A O 1
ATOM 656 N N . THR A 1 85 ? 12.909 -3.061 -30.588 1.00 95.12 85 THR A N 1
ATOM 657 C CA . THR A 1 85 ? 11.475 -3.399 -30.526 1.00 95.12 85 THR A CA 1
ATOM 658 C C . THR A 1 85 ? 11.199 -4.681 -29.738 1.00 95.12 85 THR A C 1
ATOM 660 O O . THR A 1 85 ? 10.203 -4.773 -29.024 1.00 95.12 85 THR A O 1
ATOM 663 N N . GLN A 1 86 ? 12.064 -5.691 -29.833 1.00 96.50 86 GLN A N 1
ATOM 664 C CA . GLN A 1 86 ? 11.891 -6.902 -29.035 1.00 96.50 86 GLN A CA 1
ATOM 665 C C . GLN A 1 86 ? 12.158 -6.659 -27.543 1.00 96.50 86 GLN A C 1
ATOM 667 O O . GLN A 1 86 ? 11.504 -7.259 -26.690 1.00 96.50 86 GLN A O 1
ATOM 672 N N . LYS A 1 87 ? 13.102 -5.778 -27.212 1.00 95.56 87 LYS A N 1
ATOM 673 C CA . LYS A 1 87 ? 13.354 -5.371 -25.831 1.00 95.56 87 LYS A CA 1
ATOM 674 C C . LYS A 1 87 ? 12.189 -4.537 -25.274 1.00 95.56 87 LYS A C 1
ATOM 676 O O . LYS A 1 87 ? 11.782 -4.833 -24.155 1.00 95.56 87 LYS A O 1
ATOM 681 N N . GLU A 1 88 ? 11.606 -3.630 -26.060 1.00 95.19 88 GLU A N 1
ATOM 682 C CA . GLU A 1 88 ? 10.369 -2.892 -25.731 1.00 95.19 88 GLU A CA 1
ATOM 683 C C . GLU A 1 88 ? 9.211 -3.837 -25.383 1.00 95.19 88 GLU A C 1
ATOM 685 O O . GLU A 1 88 ? 8.527 -3.680 -24.375 1.00 95.19 88 GLU A O 1
ATOM 690 N N . PHE A 1 89 ? 9.028 -4.900 -26.170 1.00 96.38 89 PHE A N 1
ATOM 691 C CA . PHE A 1 89 ? 8.010 -5.905 -25.866 1.00 96.38 89 PHE A CA 1
ATOM 692 C C . PHE A 1 89 ? 8.269 -6.617 -24.527 1.00 96.38 89 PHE A C 1
ATOM 694 O O . PHE A 1 89 ? 7.347 -6.830 -23.746 1.00 96.38 89 PHE A O 1
ATOM 701 N N . ASN A 1 90 ? 9.524 -6.957 -24.222 1.00 95.69 90 ASN A N 1
ATOM 702 C CA . ASN A 1 90 ? 9.867 -7.568 -22.933 1.00 95.69 90 ASN A CA 1
ATOM 703 C C . ASN A 1 90 ? 9.662 -6.603 -21.751 1.00 95.69 90 ASN A C 1
ATOM 705 O O . ASN A 1 90 ? 9.328 -7.044 -20.654 1.00 95.69 90 ASN A O 1
ATOM 709 N N . LEU A 1 91 ? 9.880 -5.303 -21.958 1.00 95.62 91 LEU A N 1
ATOM 710 C CA . LEU A 1 91 ? 9.589 -4.252 -20.980 1.00 95.62 91 LEU A CA 1
ATOM 711 C C . LEU A 1 91 ? 8.092 -4.152 -20.689 1.00 95.62 91 LEU A C 1
ATOM 713 O O . LEU A 1 91 ? 7.710 -4.101 -19.523 1.00 95.62 91 LEU A O 1
ATOM 717 N N . LEU A 1 92 ? 7.256 -4.210 -21.729 1.00 95.44 92 LEU A N 1
ATOM 718 C CA . LEU A 1 92 ? 5.801 -4.239 -21.586 1.00 95.44 92 LEU A CA 1
ATOM 719 C C . LEU A 1 92 ? 5.340 -5.428 -20.730 1.00 95.44 92 LEU A C 1
ATOM 721 O O . LEU A 1 92 ? 4.533 -5.244 -19.826 1.00 95.44 92 LEU A O 1
ATOM 725 N N . VAL A 1 93 ? 5.887 -6.624 -20.976 1.00 95.44 93 VAL A N 1
ATOM 726 C CA . VAL A 1 93 ? 5.569 -7.824 -20.181 1.00 95.44 93 VAL A CA 1
ATOM 727 C C . VAL A 1 93 ? 5.967 -7.633 -18.716 1.00 95.44 93 VAL A C 1
ATOM 729 O O . VAL A 1 93 ? 5.148 -7.857 -17.835 1.00 95.44 93 VAL A O 1
ATOM 732 N N . LYS A 1 94 ? 7.179 -7.130 -18.439 1.00 94.31 94 LYS A N 1
ATOM 733 C CA . LYS A 1 94 ? 7.600 -6.827 -17.059 1.00 94.31 94 LYS A CA 1
ATOM 734 C C . LYS A 1 94 ? 6.681 -5.815 -16.378 1.00 94.31 94 LYS A C 1
ATOM 736 O O . LYS A 1 94 ? 6.410 -5.949 -15.192 1.00 94.31 94 LYS A O 1
ATOM 741 N N . LEU A 1 95 ? 6.257 -4.776 -17.096 1.00 95.62 95 LEU A N 1
ATOM 742 C CA . LEU A 1 95 ? 5.344 -3.776 -16.551 1.00 95.62 95 LEU A CA 1
ATOM 743 C C . LEU A 1 95 ? 4.004 -4.416 -16.186 1.00 95.62 95 LEU A C 1
ATOM 745 O O . LEU A 1 95 ? 3.489 -4.137 -15.110 1.00 95.62 95 LEU A O 1
ATOM 749 N N . GLN A 1 96 ? 3.478 -5.284 -17.050 1.00 93.69 96 GLN A N 1
ATOM 750 C CA . GLN A 1 96 ? 2.249 -6.022 -16.780 1.00 93.69 96 GLN A CA 1
ATOM 751 C C . GLN A 1 96 ? 2.392 -6.905 -15.536 1.00 93.69 96 GLN A C 1
ATOM 753 O O . GLN A 1 96 ? 1.573 -6.786 -14.635 1.00 93.69 96 GLN A O 1
ATOM 758 N N . ASP A 1 97 ? 3.485 -7.662 -15.413 1.00 92.56 97 ASP A N 1
ATOM 759 C CA . ASP A 1 97 ? 3.753 -8.480 -14.222 1.00 92.56 97 ASP A CA 1
ATOM 760 C C . ASP A 1 97 ? 3.815 -7.632 -12.933 1.00 92.56 97 ASP A C 1
ATOM 762 O O . ASP A 1 97 ? 3.358 -8.057 -11.873 1.00 92.56 97 ASP A O 1
ATOM 766 N N . VAL A 1 98 ? 4.381 -6.419 -13.001 1.00 91.56 98 VAL A N 1
ATOM 767 C CA . VAL A 1 98 ? 4.451 -5.494 -11.853 1.00 91.56 98 VAL A CA 1
ATOM 768 C C . VAL A 1 98 ? 3.077 -4.922 -11.502 1.00 91.56 98 VAL A C 1
ATOM 770 O O . VAL A 1 98 ? 2.790 -4.740 -10.319 1.00 91.56 98 VAL A O 1
ATOM 773 N N . VAL A 1 99 ? 2.237 -4.637 -12.499 1.00 90.06 99 VAL A N 1
ATOM 774 C CA . VAL A 1 99 ? 0.855 -4.178 -12.292 1.00 90.06 99 VAL A CA 1
ATOM 775 C C . VAL A 1 99 ? 0.011 -5.294 -11.684 1.00 90.06 99 VAL A C 1
ATOM 777 O O . VAL A 1 99 ? -0.622 -5.062 -10.659 1.00 90.06 99 VAL A O 1
ATOM 780 N N . ASP A 1 100 ? 0.083 -6.508 -12.227 1.00 89.50 100 ASP A N 1
ATOM 781 C CA . ASP A 1 100 ? -0.631 -7.676 -11.703 1.00 89.50 100 ASP A CA 1
ATOM 782 C C . ASP A 1 100 ? -0.196 -7.967 -10.256 1.00 89.50 100 ASP A C 1
ATOM 784 O O . ASP A 1 100 ? -1.027 -8.152 -9.366 1.00 89.50 100 ASP A O 1
ATOM 788 N N . PHE A 1 101 ? 1.112 -7.897 -9.978 1.00 86.94 101 PHE A N 1
ATOM 789 C CA . PHE A 1 101 ? 1.632 -7.987 -8.616 1.00 86.94 101 PHE A CA 1
ATOM 790 C C . PHE A 1 101 ? 1.086 -6.872 -7.717 1.00 86.94 101 PHE A C 1
ATOM 792 O O . PHE A 1 101 ? 0.803 -7.116 -6.547 1.00 86.94 101 PHE A O 1
ATOM 799 N N . ALA A 1 102 ? 0.945 -5.641 -8.207 1.00 85.00 102 ALA A N 1
ATOM 800 C CA . ALA A 1 102 ? 0.382 -4.549 -7.420 1.00 85.00 102 ALA A CA 1
ATOM 801 C C . ALA A 1 102 ? -1.106 -4.783 -7.087 1.00 85.00 102 ALA A C 1
ATOM 803 O O . ALA A 1 102 ? -1.496 -4.527 -5.946 1.00 85.00 102 ALA A O 1
ATOM 804 N N . GLU A 1 103 ? -1.890 -5.312 -8.033 1.00 81.25 103 GLU A N 1
ATOM 805 C CA . GLU A 1 103 ? -3.328 -5.587 -7.897 1.00 81.25 103 GLU A CA 1
ATOM 806 C C . GLU A 1 103 ? -3.649 -6.792 -7.003 1.00 81.25 103 GLU A C 1
ATOM 808 O O . GLU A 1 103 ? -4.538 -6.689 -6.162 1.00 81.25 103 GLU A O 1
ATOM 813 N N . GLU A 1 104 ? -2.904 -7.902 -7.094 1.00 74.19 104 GLU A N 1
ATOM 814 C CA . GLU A 1 104 ? -3.143 -9.131 -6.299 1.00 74.19 104 GLU A CA 1
ATOM 815 C C . GLU A 1 104 ? -3.054 -8.905 -4.772 1.00 74.19 104 GLU A C 1
ATOM 817 O O . GLU A 1 104 ? -3.446 -9.742 -3.962 1.00 74.19 104 GLU A O 1
ATOM 822 N N . PHE A 1 105 ? -2.576 -7.737 -4.359 1.00 61.28 105 PHE A N 1
ATOM 823 C CA . PHE A 1 105 ? -2.373 -7.353 -2.969 1.00 61.28 105 PHE A CA 1
ATOM 824 C C . PHE A 1 105 ? -2.994 -5.999 -2.633 1.00 61.28 105 PHE A C 1
ATOM 826 O O . PHE A 1 105 ? -2.588 -5.361 -1.653 1.00 61.28 105 PHE A O 1
ATOM 833 N N . THR A 1 106 ? -4.000 -5.545 -3.382 1.00 56.06 106 THR A N 1
ATOM 834 C CA . THR A 1 106 ? -5.010 -4.752 -2.685 1.00 56.06 106 THR A CA 1
ATOM 835 C C . THR A 1 106 ? -5.460 -5.617 -1.509 1.00 56.06 106 THR A C 1
ATOM 837 O O . THR A 1 106 ? -5.850 -6.767 -1.751 1.00 56.06 106 THR A O 1
ATOM 840 N N . PRO A 1 107 ? -5.344 -5.149 -0.248 1.00 57.47 107 PRO A N 1
ATOM 841 C CA . PRO A 1 107 ? -5.974 -5.850 0.860 1.00 57.47 107 PRO A CA 1
ATOM 842 C C . PRO A 1 107 ? -7.394 -6.186 0.409 1.00 57.47 107 PRO A C 1
ATOM 844 O O . PRO A 1 107 ? -7.974 -5.336 -0.282 1.00 57.47 107 PRO A O 1
ATOM 847 N N . PRO A 1 108 ? -7.940 -7.380 0.720 1.00 52.72 108 PRO A N 1
ATOM 848 C CA . PRO A 1 108 ? -9.363 -7.590 0.511 1.00 52.72 108 PRO A CA 1
ATOM 849 C C . PRO A 1 108 ? -10.049 -6.335 1.039 1.00 52.72 108 PRO A C 1
ATOM 851 O O . PRO A 1 108 ? -9.765 -5.917 2.170 1.00 52.72 108 PRO A O 1
ATOM 854 N N . GLU A 1 109 ? -10.812 -5.664 0.169 1.00 52.09 109 GLU A N 1
ATOM 855 C CA . GLU A 1 109 ? -11.675 -4.567 0.589 1.00 52.09 109 GLU A CA 1
ATOM 856 C C . GLU A 1 109 ? -12.321 -5.046 1.888 1.00 52.09 109 GLU A C 1
ATOM 858 O O . GLU A 1 109 ? -12.753 -6.206 1.897 1.00 52.09 109 GLU A O 1
ATOM 863 N N . PRO A 1 110 ? -12.253 -4.280 3.001 1.00 53.78 110 PRO A N 1
ATOM 864 C CA . PRO A 1 110 ? -12.817 -4.752 4.255 1.00 53.78 110 PRO A CA 1
ATOM 865 C C . PRO A 1 110 ? -14.216 -5.240 3.916 1.00 53.78 110 PRO A C 1
ATOM 867 O O . PRO A 1 110 ? -15.018 -4.441 3.424 1.00 53.78 110 PRO A O 1
ATOM 870 N N . GLU A 1 111 ? -14.446 -6.556 4.059 1.00 52.03 111 GLU A N 1
ATOM 871 C CA . GLU A 1 111 ? -15.757 -7.147 3.804 1.00 52.03 111 GLU A CA 1
ATOM 872 C C . GLU A 1 111 ? -16.760 -6.206 4.464 1.00 52.03 111 GLU A C 1
ATOM 874 O O . GLU A 1 111 ? -16.483 -5.774 5.593 1.00 52.03 111 GLU A O 1
ATOM 879 N N . PRO A 1 112 ? -17.845 -5.797 3.775 1.00 53.59 112 PRO A N 1
ATOM 880 C CA . PRO A 1 112 ? -18.794 -4.862 4.356 1.00 53.59 112 PRO A CA 1
ATOM 881 C C . PRO A 1 112 ? -19.138 -5.404 5.732 1.00 53.59 112 PRO A C 1
ATOM 883 O O . PRO A 1 112 ? -19.652 -6.517 5.809 1.00 53.59 112 PRO A O 1
ATOM 886 N N . ALA A 1 113 ? -18.728 -4.682 6.784 1.00 54.34 113 ALA A N 1
ATOM 887 C CA . ALA A 1 113 ? -18.718 -5.205 8.141 1.00 54.34 113 ALA A CA 1
ATOM 888 C C . ALA A 1 113 ? -20.112 -5.753 8.433 1.00 54.34 113 ALA A C 1
ATOM 890 O O . ALA A 1 113 ? -21.066 -4.985 8.591 1.00 54.34 113 ALA A O 1
ATOM 891 N N . VAL A 1 114 ? -20.249 -7.082 8.398 1.00 61.38 114 VAL A N 1
ATOM 892 C CA . VAL A 1 114 ? -21.535 -7.723 8.618 1.00 61.38 114 VAL A CA 1
ATOM 893 C C . VAL A 1 114 ? -21.785 -7.540 10.096 1.00 61.38 114 VAL A C 1
ATOM 895 O O . VAL A 1 114 ? -21.156 -8.184 10.932 1.00 61.38 114 VAL A O 1
ATOM 898 N N . CYS A 1 115 ? -22.651 -6.589 10.426 1.00 70.62 115 CYS A N 1
ATOM 899 C CA . CYS A 1 115 ? -23.080 -6.384 11.791 1.00 70.62 115 CYS A CA 1
ATOM 900 C C . CYS A 1 115 ? -23.688 -7.701 12.299 1.00 70.62 115 CYS A C 1
ATOM 902 O O . CYS A 1 115 ? -24.682 -8.155 11.730 1.00 70.62 115 CYS A O 1
ATOM 904 N N . PRO A 1 116 ? -23.127 -8.333 13.345 1.00 77.12 116 PRO A N 1
ATOM 905 C CA . PRO A 1 116 ? -23.638 -9.614 13.828 1.00 77.12 116 PRO A CA 1
ATOM 906 C C . PRO A 1 116 ? -25.037 -9.465 14.443 1.00 77.12 116 PRO A C 1
ATOM 908 O O . PRO A 1 116 ? -25.829 -10.409 14.455 1.00 77.12 116 PRO A O 1
ATOM 911 N N . CYS A 1 117 ? -25.360 -8.273 14.944 1.00 82.31 117 CYS A N 1
ATOM 912 C CA . CYS A 1 117 ? -26.650 -7.951 15.526 1.00 82.31 117 CYS A CA 1
ATOM 913 C C . CYS A 1 117 ? -26.883 -6.443 15.615 1.00 82.31 117 CYS A C 1
ATOM 915 O O . CYS A 1 117 ? -25.950 -5.639 15.595 1.00 82.31 117 CYS A O 1
ATOM 917 N N . GLU A 1 118 ? -28.150 -6.089 15.767 1.00 86.81 118 GLU A N 1
ATOM 918 C CA . GLU A 1 118 ? -28.621 -4.767 16.145 1.00 86.81 118 GLU A CA 1
ATOM 919 C C . GLU A 1 118 ? -28.736 -4.691 17.676 1.00 86.81 118 GLU A C 1
ATOM 921 O O . GLU A 1 118 ? -29.388 -5.529 18.308 1.00 86.81 118 GLU A O 1
ATOM 926 N N . ILE A 1 119 ? -28.100 -3.684 18.282 1.00 88.94 119 ILE A N 1
ATOM 927 C CA . ILE A 1 119 ? -28.114 -3.466 19.735 1.00 88.94 119 ILE A CA 1
ATOM 928 C C . ILE A 1 119 ? -28.619 -2.051 20.014 1.00 88.94 119 ILE A C 1
ATOM 930 O O . ILE A 1 119 ? -27.963 -1.068 19.663 1.00 88.94 119 ILE A O 1
ATOM 934 N N . LEU A 1 120 ? -29.759 -1.939 20.696 1.00 89.12 120 LEU A N 1
ATOM 935 C CA . LEU A 1 120 ? -30.275 -0.664 21.195 1.00 89.12 120 LEU A CA 1
ATOM 936 C C . LEU A 1 120 ? -30.265 -0.688 22.716 1.00 89.12 120 LEU A C 1
ATOM 938 O O . LEU A 1 120 ? -30.897 -1.542 23.335 1.00 89.12 120 LEU A O 1
ATOM 942 N N . VAL A 1 121 ? -29.576 0.274 23.322 1.00 91.69 121 VAL A N 1
ATOM 943 C CA . VAL A 1 121 ? -29.507 0.447 24.773 1.00 91.69 121 VAL A CA 1
ATOM 944 C C . VAL A 1 121 ? -29.879 1.871 25.131 1.00 91.69 121 VAL A C 1
ATOM 946 O O . VAL A 1 121 ? -29.280 2.825 24.641 1.00 91.69 121 VAL A O 1
ATOM 949 N N . ASN A 1 122 ? -30.825 2.007 26.050 1.00 92.44 122 ASN A N 1
ATOM 950 C CA . ASN A 1 122 ? -31.111 3.252 26.740 1.00 92.44 122 ASN A CA 1
ATOM 951 C C . ASN A 1 122 ? -31.177 2.952 28.234 1.00 92.44 122 ASN A C 1
ATOM 953 O O . ASN A 1 122 ? -32.119 2.312 28.709 1.00 92.44 122 ASN A O 1
ATOM 957 N N . ALA A 1 123 ? -30.136 3.343 28.962 1.00 93.62 123 ALA A N 1
ATOM 958 C CA . ALA A 1 123 ? -30.008 3.009 30.368 1.00 93.62 123 ALA A CA 1
ATOM 959 C C . ALA A 1 123 ? -29.301 4.100 31.159 1.00 93.62 123 ALA A C 1
ATOM 961 O O . ALA A 1 123 ? -28.497 4.873 30.638 1.00 93.62 123 ALA A O 1
ATOM 962 N N . SER A 1 124 ? -29.594 4.138 32.454 1.00 91.88 124 SER A N 1
ATOM 963 C CA . SER A 1 124 ? -28.956 5.058 33.384 1.00 91.88 124 SER A CA 1
ATOM 964 C C . SER A 1 124 ? -28.587 4.349 34.677 1.00 91.88 124 SER A C 1
ATOM 966 O O . SER A 1 124 ? -29.200 3.357 35.068 1.00 91.88 124 SER A O 1
ATOM 968 N N . GLY A 1 125 ? -27.553 4.834 35.347 1.00 90.56 125 GLY A N 1
ATOM 969 C CA . GLY A 1 125 ? -27.116 4.295 36.625 1.00 90.56 125 GLY A CA 1
ATOM 970 C C . GLY A 1 125 ? -26.443 5.365 37.457 1.00 90.56 125 GLY A C 1
ATOM 971 O O . GLY A 1 125 ? -26.038 6.411 36.950 1.00 90.56 125 GLY A O 1
ATOM 972 N N . THR A 1 126 ? -26.325 5.104 38.753 1.00 88.56 126 THR A N 1
ATOM 973 C CA . THR A 1 126 ? -25.587 5.983 39.659 1.00 88.56 126 THR A CA 1
ATOM 974 C C . THR A 1 126 ? -24.383 5.243 40.216 1.00 88.56 126 THR A C 1
ATOM 976 O O . THR A 1 126 ? -24.473 4.077 40.589 1.00 88.56 126 THR A O 1
ATOM 979 N N . THR A 1 127 ? -23.239 5.912 40.235 1.00 85.94 127 THR A N 1
ATOM 980 C CA . THR A 1 127 ? -21.998 5.413 40.830 1.00 85.94 127 THR A CA 1
ATOM 981 C C . THR A 1 127 ? -21.353 6.521 41.649 1.00 85.94 127 THR A C 1
ATOM 983 O O . THR A 1 127 ? -21.809 7.665 41.643 1.00 85.94 127 THR A O 1
ATOM 986 N N . THR A 1 128 ? -20.301 6.195 42.384 1.00 80.81 128 THR A N 1
ATOM 987 C CA . THR A 1 128 ? -19.485 7.180 43.085 1.00 80.81 128 THR A CA 1
ATOM 988 C C . THR A 1 128 ? -18.142 7.306 42.391 1.00 80.81 128 THR A C 1
ATOM 990 O O . THR A 1 128 ? -17.393 6.333 42.318 1.00 80.81 128 THR A O 1
ATOM 993 N N . PHE A 1 129 ? -17.810 8.505 41.925 1.00 75.06 129 PHE A N 1
ATOM 994 C CA . PHE A 1 129 ? -16.508 8.818 41.347 1.00 75.06 129 PHE A CA 1
ATOM 995 C C . PHE A 1 129 ? -15.846 9.899 42.199 1.00 75.06 129 PHE A C 1
ATOM 997 O O . PHE A 1 129 ? -16.448 10.937 42.463 1.00 75.06 129 PHE A O 1
ATOM 1004 N N . GLN A 1 130 ? -14.639 9.625 42.704 1.00 74.69 130 GLN A N 1
ATOM 1005 C CA . GLN A 1 130 ? -13.907 10.515 43.623 1.00 74.69 130 GLN A CA 1
ATOM 1006 C C . GLN A 1 130 ? -14.735 11.007 44.834 1.00 74.69 130 GLN A C 1
ATOM 1008 O O . GLN A 1 130 ? -14.619 12.148 45.270 1.00 74.69 130 GLN A O 1
ATOM 1013 N N . GLY A 1 131 ? -15.594 10.143 45.387 1.00 76.25 131 GLY A N 1
ATOM 1014 C CA . GLY A 1 131 ? -16.426 10.469 46.553 1.00 76.25 131 GLY A CA 1
ATOM 1015 C C . GLY A 1 131 ? -17.666 11.323 46.257 1.00 76.25 131 GLY A C 1
ATOM 1016 O O . GLY A 1 131 ? -18.388 11.670 47.190 1.00 76.25 131 GLY A O 1
ATOM 1017 N N . GLN A 1 132 ? -17.954 11.634 44.989 1.00 80.00 132 GLN A N 1
ATOM 1018 C CA . GLN A 1 132 ? -19.180 12.311 44.558 1.00 80.00 132 GLN A CA 1
ATOM 1019 C C . GLN A 1 132 ? -20.113 11.347 43.823 1.00 80.00 132 GLN A C 1
ATOM 1021 O O . GLN A 1 132 ? -19.656 10.456 43.107 1.00 80.00 132 GLN A O 1
ATOM 1026 N N . GLN A 1 133 ? -21.428 11.532 43.980 1.00 84.38 133 GLN A N 1
ATOM 1027 C CA . GLN A 1 133 ? -22.415 10.792 43.195 1.00 84.38 133 GLN A CA 1
ATOM 1028 C C . GLN A 1 133 ? -22.353 11.254 41.732 1.00 84.38 133 GLN A C 1
ATOM 1030 O O . GLN A 1 133 ? -22.462 12.447 41.442 1.00 84.38 133 GLN A O 1
ATOM 1035 N N . ALA A 1 134 ? -22.174 10.296 40.830 1.00 85.69 134 ALA A N 1
ATOM 1036 C CA . ALA A 1 134 ? -22.149 10.474 39.390 1.00 85.69 134 ALA A CA 1
ATOM 1037 C C . ALA A 1 134 ? -23.325 9.710 38.773 1.00 85.69 134 ALA A C 1
ATOM 1039 O O . ALA A 1 134 ? -23.508 8.522 39.048 1.00 85.69 134 ALA A O 1
ATOM 1040 N N . VAL A 1 135 ? -24.120 10.382 37.944 1.00 88.75 135 VAL A N 1
ATOM 1041 C CA . VAL 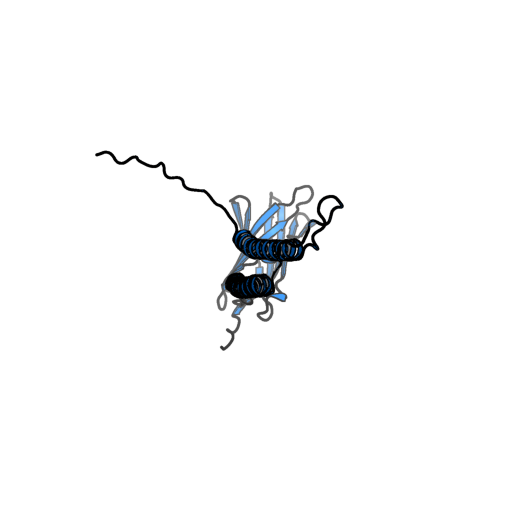A 1 135 ? -25.200 9.750 37.171 1.00 88.75 135 VAL A CA 1
ATOM 1042 C C . VAL A 1 135 ? -24.686 9.500 35.762 1.00 88.75 135 VAL A C 1
ATOM 1044 O O . VAL A 1 135 ? -24.309 10.446 35.079 1.00 88.75 135 VAL A O 1
ATOM 1047 N N . VAL A 1 136 ? -24.652 8.249 35.322 1.00 90.88 136 VAL A N 1
ATOM 1048 C CA . VAL A 1 136 ? -24.224 7.868 33.972 1.00 90.88 136 VAL A CA 1
ATOM 1049 C C . VAL A 1 136 ? -25.463 7.576 33.143 1.00 90.88 136 VAL A C 1
ATOM 1051 O O . VAL A 1 136 ? -26.285 6.758 33.544 1.00 90.88 136 VAL A O 1
ATOM 1054 N N . ASN A 1 137 ? -25.581 8.229 31.992 1.00 90.88 137 ASN A N 1
ATOM 1055 C CA . ASN A 1 137 ? -26.597 7.960 30.982 1.00 90.88 137 ASN A CA 1
ATOM 1056 C C . ASN A 1 137 ? -25.912 7.372 29.748 1.00 90.88 137 ASN A C 1
ATOM 1058 O O . ASN A 1 137 ? -24.983 7.983 29.217 1.00 90.88 137 ASN A O 1
ATOM 1062 N N . LEU A 1 138 ? -26.378 6.207 29.307 1.00 91.94 138 LEU A N 1
ATOM 1063 C CA . LEU A 1 138 ? -25.918 5.492 28.124 1.00 91.94 138 LEU A CA 1
ATOM 1064 C C . LEU A 1 138 ? -27.068 5.416 27.121 1.00 91.94 138 LEU A C 1
ATOM 1066 O O . LEU A 1 138 ? -28.118 4.846 27.417 1.00 91.94 138 LEU A O 1
ATOM 1070 N N . ASN A 1 139 ? -26.839 5.950 25.928 1.00 91.06 139 ASN A N 1
ATOM 1071 C CA . ASN A 1 139 ? -27.701 5.748 24.775 1.00 91.06 139 ASN A CA 1
ATOM 1072 C C . ASN A 1 139 ? -26.846 5.211 23.624 1.00 91.06 139 ASN A C 1
ATOM 1074 O O . ASN A 1 139 ? -26.030 5.948 23.071 1.00 91.06 139 ASN A O 1
ATOM 1078 N N . ALA A 1 140 ? -27.003 3.933 23.300 1.00 89.19 140 ALA A N 1
ATOM 1079 C CA . ALA A 1 140 ? -26.255 3.255 22.250 1.00 89.19 140 ALA A CA 1
ATOM 1080 C C . ALA A 1 140 ? -27.218 2.679 21.210 1.00 89.19 140 ALA A C 1
ATOM 1082 O O . ALA A 1 140 ? -28.162 1.979 21.564 1.00 89.19 140 ALA A O 1
ATOM 1083 N N . ALA A 1 141 ? -26.962 2.972 19.942 1.00 88.19 141 ALA A N 1
ATOM 1084 C CA . ALA A 1 141 ? -27.567 2.317 18.794 1.00 88.19 141 ALA A CA 1
ATOM 1085 C C . ALA A 1 141 ? -26.417 1.763 17.956 1.00 88.19 141 ALA A C 1
ATOM 1087 O O . ALA A 1 141 ? -25.691 2.529 17.329 1.00 88.19 141 ALA A O 1
ATOM 1088 N N . ILE A 1 142 ? -26.197 0.455 18.009 1.00 86.69 142 ILE A N 1
ATOM 1089 C CA . ILE A 1 142 ? -25.123 -0.221 17.280 1.00 86.69 142 ILE A CA 1
ATOM 1090 C C . ILE A 1 142 ? -25.772 -1.005 16.155 1.00 86.69 142 ILE A C 1
ATOM 1092 O O . ILE A 1 142 ? -26.656 -1.823 16.410 1.00 86.69 142 ILE A O 1
ATOM 1096 N N . CYS A 1 143 ? -25.346 -0.718 14.925 1.00 81.50 143 CYS A N 1
ATOM 1097 C CA . CYS A 1 143 ? -25.886 -1.320 13.713 1.00 81.50 143 CYS A CA 1
ATOM 1098 C C . CYS A 1 143 ? -27.425 -1.282 13.608 1.00 81.50 143 CYS A C 1
ATOM 1100 O O . CYS A 1 143 ? -28.052 -2.336 13.464 1.00 81.50 143 CYS A O 1
ATOM 1102 N N . PRO A 1 144 ? -28.066 -0.098 13.684 1.00 80.19 144 PRO A N 1
ATOM 1103 C CA . PRO A 1 144 ? -29.517 -0.011 13.562 1.00 80.19 144 PRO A CA 1
ATOM 1104 C C . PRO A 1 144 ? -29.972 -0.550 12.199 1.00 80.19 144 PRO A C 1
ATOM 1106 O O . PRO A 1 144 ? -29.401 -0.215 11.155 1.00 80.19 144 PRO A O 1
ATOM 1109 N N . GLY A 1 145 ? -30.979 -1.423 12.205 1.00 75.50 145 GLY A N 1
ATOM 1110 C CA . GLY A 1 145 ? -31.448 -2.115 11.003 1.00 75.50 145 GLY A CA 1
ATOM 1111 C C . GLY A 1 145 ? -30.378 -2.956 10.294 1.00 75.50 145 GLY A C 1
ATOM 1112 O O . GLY A 1 145 ? -30.460 -3.122 9.080 1.00 75.50 145 GLY A O 1
ATOM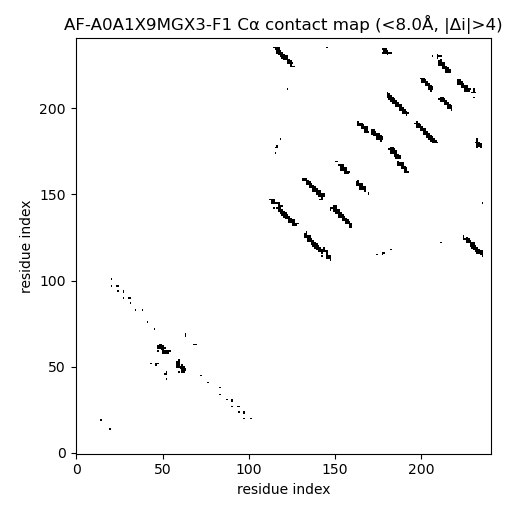 1113 N N . CYS A 1 146 ? -29.369 -3.453 11.020 1.00 75.69 146 CYS A N 1
ATOM 1114 C CA . CYS A 1 146 ? -28.277 -4.275 10.486 1.00 75.69 146 CYS A CA 1
ATOM 1115 C C . CYS A 1 146 ? -27.395 -3.572 9.445 1.00 75.69 146 CYS A C 1
ATOM 1117 O O . CYS A 1 146 ? -26.805 -4.218 8.580 1.00 75.69 146 CYS A O 1
ATOM 1119 N N . THR A 1 147 ? -27.278 -2.245 9.546 1.00 73.94 147 THR A N 1
ATOM 1120 C CA . THR A 1 147 ? -26.391 -1.437 8.700 1.00 73.94 147 THR A CA 1
ATOM 1121 C C . THR A 1 147 ? -25.339 -0.709 9.547 1.00 73.94 147 THR A C 1
ATOM 1123 O O . THR A 1 147 ? -25.683 -0.151 10.593 1.00 73.94 147 THR A O 1
ATOM 1126 N N . PRO A 1 148 ? -24.056 -0.676 9.135 1.00 69.12 148 PRO A N 1
ATOM 1127 C CA . PRO A 1 148 ? -22.988 -0.077 9.940 1.00 69.12 148 PRO A CA 1
ATOM 1128 C C . PRO A 1 148 ? -23.045 1.461 9.993 1.00 69.12 148 PRO A C 1
ATOM 1130 O O . PRO A 1 148 ? -22.543 2.057 10.947 1.00 69.12 148 PRO A O 1
ATOM 1133 N N . GLU A 1 149 ? -23.699 2.111 9.021 1.00 67.44 149 GLU A N 1
ATOM 1134 C CA . GLU A 1 149 ? -23.735 3.578 8.856 1.00 67.44 149 GLU A CA 1
ATOM 1135 C C . GLU A 1 149 ? -24.451 4.334 9.991 1.00 67.44 149 GLU A C 1
ATOM 1137 O O . GLU A 1 149 ? -24.278 5.544 10.136 1.00 67.44 149 GLU A O 1
ATOM 1142 N N . GLY A 1 150 ? -25.238 3.641 10.818 1.00 67.12 150 GLY A N 1
ATOM 1143 C CA . GLY A 1 150 ? -26.021 4.249 11.897 1.00 67.12 150 GLY A CA 1
ATOM 1144 C C . GLY A 1 150 ? -25.455 4.074 13.309 1.00 67.12 150 GLY A C 1
ATOM 1145 O O . GLY A 1 150 ? -26.144 4.414 14.271 1.00 67.12 150 GLY A O 1
ATOM 1146 N N . THR A 1 151 ? -24.248 3.521 13.467 1.00 81.25 151 THR A N 1
ATOM 1147 C CA . THR A 1 151 ? -23.700 3.207 14.795 1.00 81.25 151 THR A CA 1
ATOM 1148 C C . THR A 1 151 ? -23.338 4.474 15.581 1.00 81.25 151 THR A C 1
ATOM 1150 O O . THR A 1 151 ? -22.432 5.220 15.209 1.00 81.25 151 THR A O 1
ATOM 1153 N N . LEU A 1 152 ? -24.017 4.706 16.707 1.00 83.12 152 LEU A N 1
ATOM 1154 C CA . LEU A 1 152 ? -23.795 5.838 17.605 1.00 83.12 152 LEU A CA 1
ATOM 1155 C C . LEU A 1 152 ? -23.871 5.397 19.069 1.00 83.12 152 LEU A C 1
ATOM 1157 O O . LEU A 1 152 ? -24.881 4.865 19.524 1.00 83.12 152 LEU A O 1
ATOM 1161 N N . ILE A 1 153 ? -22.830 5.713 19.840 1.00 85.38 153 ILE A N 1
ATOM 1162 C CA . ILE A 1 153 ? -22.811 5.543 21.295 1.00 85.38 153 ILE A CA 1
ATOM 1163 C C . ILE A 1 153 ? -22.640 6.919 21.932 1.00 85.38 153 ILE A C 1
ATOM 1165 O O . ILE A 1 153 ? -21.654 7.614 21.700 1.00 85.38 153 ILE A O 1
ATOM 1169 N N . THR A 1 154 ? -23.614 7.318 22.744 1.00 86.00 154 THR A N 1
ATOM 1170 C CA . THR A 1 154 ? -23.581 8.550 23.532 1.00 86.00 154 THR A CA 1
ATOM 1171 C C . THR A 1 154 ? -23.554 8.192 25.007 1.00 86.00 154 THR A C 1
ATOM 1173 O O . THR A 1 154 ? -24.488 7.572 25.519 1.00 86.00 154 THR A O 1
ATOM 1176 N N . ILE A 1 155 ? -22.500 8.616 25.703 1.00 87.94 155 ILE A N 1
ATOM 1177 C CA . ILE A 1 155 ? -22.394 8.471 27.155 1.00 87.94 155 ILE A CA 1
ATOM 1178 C C . ILE A 1 155 ? -22.234 9.854 27.765 1.00 87.94 155 ILE A C 1
ATOM 1180 O O . ILE A 1 155 ? -21.382 10.642 27.359 1.00 87.94 155 ILE A O 1
ATOM 1184 N N . THR A 1 156 ? -23.071 10.162 28.749 1.00 87.12 156 THR A N 1
ATOM 1185 C CA . THR A 1 156 ? -22.977 11.401 29.524 1.00 87.12 156 THR A CA 1
ATOM 1186 C C . THR A 1 156 ? -22.922 11.059 30.999 1.00 87.12 156 THR A C 1
ATOM 1188 O O . THR A 1 156 ? -23.815 10.385 31.511 1.00 87.12 156 THR A O 1
ATOM 1191 N N . ALA A 1 157 ? -21.895 11.547 31.688 1.00 87.00 157 ALA A N 1
ATOM 1192 C CA . ALA A 1 157 ? -21.787 11.456 33.135 1.00 87.00 157 ALA A CA 1
ATOM 1193 C C . ALA A 1 157 ? -22.105 12.819 33.762 1.00 87.00 157 ALA A C 1
ATOM 1195 O O . ALA A 1 157 ? -21.492 13.821 33.412 1.00 87.00 157 ALA A O 1
ATOM 1196 N N . THR A 1 158 ? -23.041 12.881 34.701 1.00 87.19 158 THR A N 1
ATOM 1197 C CA . THR A 1 158 ? -23.341 14.095 35.467 1.00 87.19 158 THR A CA 1
ATOM 1198 C C . THR A 1 158 ? -22.665 14.005 36.831 1.00 87.19 158 THR A C 1
ATOM 1200 O O . THR A 1 158 ? -23.059 13.178 37.654 1.00 87.19 158 THR A O 1
ATOM 1203 N N . LEU A 1 159 ? -21.665 14.854 37.086 1.00 83.25 159 LEU A N 1
ATOM 1204 C CA . LEU A 1 159 ? -20.946 14.944 38.362 1.00 83.25 159 LEU A CA 1
ATOM 1205 C C . LEU A 1 159 ? -21.262 16.281 39.034 1.00 83.25 159 LEU A C 1
ATOM 1207 O O . LEU A 1 159 ? -21.002 17.340 38.467 1.00 83.25 159 LEU A O 1
ATOM 1211 N N . GLY A 1 160 ? -21.855 16.250 40.232 1.00 75.94 160 GLY A N 1
ATOM 1212 C CA . GLY A 1 160 ? -22.143 17.472 40.999 1.00 75.94 160 GLY A CA 1
ATOM 1213 C C . GLY A 1 160 ? -23.028 18.498 40.269 1.00 75.94 160 GLY A C 1
ATOM 1214 O O . GLY A 1 160 ? -22.939 19.688 40.554 1.00 75.94 160 GLY A O 1
ATOM 1215 N N . GLY A 1 161 ? -23.851 18.051 39.310 1.00 75.38 161 GLY A N 1
ATOM 1216 C CA . GLY A 1 161 ? -24.710 18.899 38.473 1.00 75.38 161 GLY A CA 1
ATOM 1217 C C . GLY A 1 161 ? -24.092 19.354 37.142 1.00 75.38 161 GLY A C 1
ATOM 1218 O O . GLY A 1 161 ? -24.801 19.947 36.331 1.00 75.38 161 GLY A O 1
ATOM 1219 N N . ALA A 1 162 ? -22.815 19.061 36.880 1.00 82.06 162 ALA A N 1
ATOM 1220 C CA . ALA A 1 162 ? -22.161 19.332 35.600 1.00 82.06 162 ALA A CA 1
ATOM 1221 C C . ALA A 1 162 ? -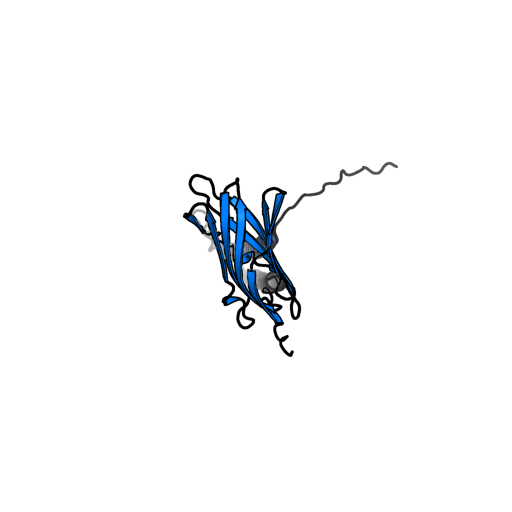22.197 18.097 34.688 1.00 82.06 162 ALA A C 1
ATOM 1223 O O . ALA A 1 162 ? -21.865 16.996 35.125 1.00 82.06 162 ALA A O 1
ATOM 1224 N N . ASN A 1 163 ? -22.565 18.282 33.418 1.00 83.50 163 ASN A N 1
ATOM 1225 C CA . ASN A 1 163 ? -22.554 17.216 32.416 1.00 83.50 163 ASN A CA 1
ATOM 1226 C C . ASN A 1 163 ? -21.167 17.094 31.779 1.00 83.50 163 ASN A C 1
ATOM 1228 O O . ASN A 1 163 ? -20.660 18.046 31.189 1.00 83.50 163 ASN A O 1
ATOM 1232 N N . VAL A 1 164 ? -20.588 15.904 31.875 1.00 85.25 164 VAL A N 1
ATOM 1233 C CA . VAL A 1 164 ? -19.325 15.506 31.262 1.00 85.25 164 VAL A CA 1
ATOM 1234 C C . VAL A 1 164 ? -19.655 14.514 30.143 1.00 85.25 164 VAL A C 1
ATOM 1236 O O . VAL A 1 164 ? -19.974 13.354 30.426 1.00 85.25 164 VAL A O 1
ATOM 1239 N N . PRO A 1 165 ? -19.653 14.951 28.873 1.00 85.12 165 PRO A N 1
ATOM 1240 C CA . PRO A 1 165 ? -19.819 14.038 27.754 1.00 85.12 165 PRO A CA 1
ATOM 1241 C C . PRO A 1 165 ? -18.568 13.168 27.599 1.00 85.12 165 PRO A C 1
ATOM 1243 O O . PRO A 1 165 ? -17.442 13.647 27.749 1.00 85.12 165 PRO A O 1
ATOM 1246 N N . ILE A 1 166 ? -18.773 11.894 27.274 1.00 85.88 166 ILE A N 1
ATOM 1247 C CA . ILE A 1 166 ? -17.711 10.977 26.862 1.00 85.88 166 ILE A CA 1
ATOM 1248 C C . ILE A 1 166 ? -17.839 10.810 25.352 1.00 85.88 166 ILE A C 1
ATOM 1250 O O . ILE A 1 166 ? -18.850 10.313 24.852 1.00 85.88 166 ILE A O 1
ATOM 1254 N N . THR A 1 167 ? -16.828 11.261 24.618 1.00 83.44 167 THR A N 1
ATOM 1255 C CA . THR A 1 167 ? -16.775 11.127 23.163 1.00 83.44 167 THR A CA 1
ATOM 1256 C C . THR A 1 167 ? -16.257 9.744 22.811 1.00 83.44 167 THR A C 1
ATOM 1258 O O . THR A 1 167 ? -15.117 9.414 23.143 1.00 83.44 167 THR A O 1
ATOM 1261 N N . VAL A 1 168 ? -17.089 8.940 22.155 1.00 83.88 168 VAL A N 1
ATOM 1262 C CA . VAL A 1 168 ? -16.729 7.592 21.702 1.00 83.88 168 VAL A CA 1
ATOM 1263 C C . VAL A 1 168 ? -16.052 7.664 20.339 1.00 83.88 168 VAL A C 1
ATOM 1265 O O . VAL A 1 168 ? -16.495 8.395 19.453 1.00 83.88 168 VAL A O 1
ATOM 1268 N N . PHE A 1 169 ? -14.977 6.900 20.170 1.00 76.19 169 PHE A N 1
ATOM 1269 C CA . PHE A 1 169 ? -14.274 6.789 18.902 1.00 76.19 169 PHE A CA 1
ATOM 1270 C C . PHE A 1 169 ? -14.970 5.724 18.044 1.00 76.19 169 PHE A C 1
ATOM 1272 O O . PHE A 1 169 ? -14.840 4.529 18.299 1.00 76.19 169 PHE A O 1
ATOM 1279 N N . THR A 1 170 ? -15.738 6.141 17.039 1.00 66.25 170 THR A N 1
ATOM 1280 C CA . THR A 1 170 ? -16.550 5.229 16.214 1.00 66.25 170 THR A CA 1
ATOM 1281 C C . THR A 1 170 ? -15.779 4.089 15.532 1.00 66.25 170 THR A C 1
ATOM 1283 O O . THR A 1 170 ? -16.323 2.989 15.532 1.00 66.25 170 THR A O 1
ATOM 1286 N N . PRO A 1 171 ? -14.526 4.239 15.041 1.00 65.25 171 PRO A N 1
ATOM 1287 C CA . PRO A 1 171 ? -13.803 3.102 14.462 1.00 65.25 171 PRO A CA 1
ATOM 1288 C C . PRO A 1 171 ? -13.249 2.131 15.520 1.00 65.25 171 PRO A C 1
ATOM 1290 O O . PRO A 1 171 ? -12.612 1.152 15.159 1.00 65.25 171 PRO A O 1
ATOM 1293 N N . SER A 1 172 ? -13.448 2.402 16.816 1.00 73.44 172 SER A N 1
ATOM 1294 C CA . SER A 1 172 ? -13.051 1.497 17.905 1.00 73.44 172 SER A CA 1
ATOM 1295 C C . SER A 1 172 ? -14.191 0.623 18.426 1.00 73.44 172 SER A C 1
ATOM 1297 O O . SER A 1 172 ? -13.971 -0.129 19.368 1.00 73.44 172 SER A O 1
ATOM 1299 N N . ILE A 1 173 ? -15.404 0.764 17.880 1.00 78.44 173 ILE A N 1
ATOM 1300 C CA . ILE A 1 173 ? -16.562 -0.015 18.321 1.00 78.44 173 ILE A CA 1
ATOM 1301 C C . ILE A 1 173 ? -16.454 -1.404 17.708 1.00 78.44 173 ILE A C 1
ATOM 1303 O O . ILE A 1 173 ? -16.599 -1.556 16.497 1.00 78.44 173 ILE A O 1
ATOM 1307 N N . ASP A 1 174 ? -16.232 -2.398 18.556 1.00 79.75 174 ASP A N 1
ATOM 1308 C CA . ASP A 1 174 ? -16.135 -3.794 18.160 1.00 79.75 174 ASP A CA 1
ATOM 1309 C C . ASP A 1 174 ? -17.174 -4.634 18.912 1.00 79.75 174 ASP A C 1
ATOM 1311 O O . ASP A 1 174 ? -17.358 -4.511 20.129 1.00 79.75 174 ASP A O 1
ATOM 1315 N N . VAL A 1 175 ? -17.899 -5.473 18.172 1.00 79.06 175 VAL A N 1
ATOM 1316 C CA . VAL A 1 175 ? -18.906 -6.380 18.733 1.00 79.06 175 VAL A CA 1
ATOM 1317 C C . VAL A 1 175 ? -18.258 -7.748 18.887 1.00 79.06 175 VAL A C 1
ATOM 1319 O O . VAL A 1 175 ? -18.236 -8.556 17.964 1.00 79.06 175 VAL A O 1
ATOM 1322 N N . VAL A 1 176 ? -17.747 -8.011 20.088 1.00 77.06 176 VAL A N 1
ATOM 1323 C CA . VAL A 1 176 ? -16.954 -9.208 20.400 1.00 77.06 176 VAL A CA 1
ATOM 1324 C C . VAL A 1 176 ? -17.809 -10.475 20.375 1.00 77.06 176 VAL A C 1
ATOM 1326 O O . VAL A 1 176 ? -17.367 -11.528 19.921 1.00 77.06 176 VAL A O 1
ATOM 1329 N N . THR A 1 177 ? -19.040 -10.400 20.887 1.00 79.19 177 THR A N 1
ATOM 1330 C CA . THR A 1 177 ? -19.989 -11.522 20.876 1.00 79.19 177 THR A CA 1
ATOM 1331 C C . THR A 1 177 ? -21.418 -11.026 20.740 1.00 79.19 177 THR A C 1
ATOM 1333 O O . THR A 1 177 ? -21.786 -10.019 21.349 1.00 79.19 177 THR A O 1
ATOM 1336 N N . CYS A 1 178 ? -22.238 -11.762 19.983 1.00 83.38 178 CYS A N 1
ATOM 1337 C CA . CYS A 1 178 ? -23.671 -11.516 19.919 1.00 83.38 178 CYS A CA 1
ATOM 1338 C C . CYS A 1 178 ? -24.500 -12.800 19.793 1.00 83.38 178 CYS A C 1
ATOM 1340 O O . CYS A 1 178 ? -24.112 -13.730 19.088 1.00 83.38 178 CYS A O 1
ATOM 1342 N N . GLY A 1 179 ? -25.637 -12.836 20.486 1.00 80.69 179 GLY A N 1
ATOM 1343 C CA . GLY A 1 179 ? -26.648 -13.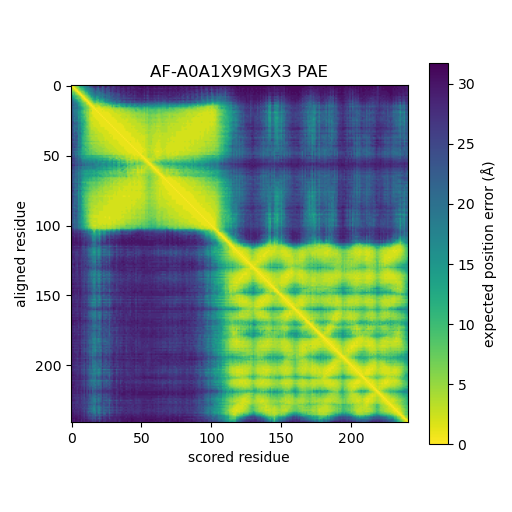892 20.427 1.00 80.69 179 GLY A CA 1
ATOM 1344 C C . GLY A 1 179 ? -28.062 -13.319 20.564 1.00 80.69 179 GLY A C 1
ATOM 1345 O O . GLY A 1 179 ? -28.256 -12.120 20.406 1.00 80.69 179 GLY A O 1
ATOM 1346 N N . GLU A 1 180 ? -29.054 -14.162 20.864 1.00 76.50 180 GLU A N 1
ATOM 1347 C CA . GLU A 1 180 ? -30.470 -13.740 20.885 1.00 76.50 180 GLU A CA 1
ATOM 1348 C C . GLU A 1 180 ? -30.799 -12.710 21.982 1.00 76.50 180 GLU A C 1
ATOM 1350 O O . GLU A 1 180 ? -31.613 -11.832 21.747 1.00 76.50 180 GLU A O 1
ATOM 1355 N N . ASP A 1 181 ? -30.135 -12.770 23.143 1.00 81.69 181 ASP A N 1
ATOM 1356 C CA . ASP A 1 181 ? -30.409 -11.889 24.299 1.00 81.69 181 ASP A CA 1
ATOM 1357 C C . ASP A 1 181 ? -29.135 -11.448 25.040 1.00 81.69 181 ASP A C 1
ATOM 1359 O O . ASP A 1 181 ? -29.178 -10.997 26.194 1.00 81.69 181 ASP A O 1
ATOM 1363 N N . PHE A 1 182 ? -27.972 -11.622 24.410 1.00 85.81 182 PHE A N 1
ATOM 1364 C CA . PHE A 1 182 ? -26.701 -11.190 24.974 1.00 85.81 182 PHE A CA 1
ATOM 1365 C C . PHE A 1 182 ? -25.793 -10.570 23.919 1.00 85.81 182 PHE A C 1
ATOM 1367 O O . PHE A 1 182 ? -25.737 -11.032 22.780 1.00 85.81 182 PHE A O 1
ATOM 1374 N N . ALA A 1 183 ? -25.062 -9.538 24.323 1.00 88.06 183 ALA A N 1
ATOM 1375 C CA . ALA A 1 183 ? -24.055 -8.896 23.496 1.00 88.06 183 ALA A CA 1
ATOM 1376 C C . ALA A 1 183 ? -22.925 -8.338 24.363 1.00 88.06 183 ALA A C 1
ATOM 1378 O O . ALA A 1 183 ? -23.167 -7.813 25.454 1.00 88.06 183 ALA A O 1
ATOM 1379 N N . THR A 1 184 ? -21.698 -8.431 23.856 1.00 87.69 184 THR A N 1
ATOM 1380 C CA . THR A 1 184 ? -20.523 -7.785 24.452 1.00 87.69 184 THR A CA 1
ATOM 1381 C C . THR A 1 184 ? -19.903 -6.858 23.423 1.00 87.69 184 THR A C 1
ATOM 1383 O O . THR A 1 184 ? -19.519 -7.306 22.344 1.00 87.69 184 THR A O 1
ATOM 1386 N N . VAL A 1 185 ? -19.807 -5.576 23.761 1.00 88.19 185 VAL A N 1
ATOM 1387 C CA . VAL A 1 185 ? -19.278 -4.531 22.882 1.00 88.19 185 VAL A CA 1
ATOM 1388 C C . VAL A 1 185 ? -18.115 -3.851 23.578 1.00 88.19 185 VAL A C 1
ATOM 1390 O O . VAL A 1 185 ? -18.251 -3.425 24.726 1.00 88.19 185 VAL A O 1
ATOM 1393 N N . THR A 1 186 ? -16.991 -3.716 22.892 1.00 88.25 186 THR A N 1
ATOM 1394 C CA . THR A 1 186 ? -15.842 -2.937 23.351 1.00 88.25 186 THR A CA 1
ATOM 1395 C C . THR A 1 186 ? -15.733 -1.661 22.531 1.00 88.25 186 THR A C 1
ATOM 1397 O O . THR A 1 186 ? -16.040 -1.634 21.342 1.00 88.25 186 THR A O 1
ATOM 1400 N N . PHE A 1 187 ? -15.375 -0.559 23.180 1.00 88.94 187 PHE A N 1
ATOM 1401 C CA . PHE A 1 187 ? -15.133 0.709 22.501 1.00 88.94 187 PHE A CA 1
ATOM 1402 C C . PHE A 1 187 ? -14.245 1.611 23.339 1.00 88.94 187 PHE A C 1
ATOM 1404 O O . PHE A 1 187 ? -14.193 1.519 24.564 1.00 88.94 187 PHE A O 1
ATOM 1411 N N . VAL A 1 188 ? -13.574 2.542 22.677 1.00 87.62 188 VAL A N 1
ATOM 1412 C CA . VAL A 1 188 ? -12.702 3.501 23.338 1.00 87.62 188 VAL A CA 1
ATOM 1413 C C . VAL A 1 188 ? -13.398 4.852 23.432 1.00 87.62 188 VAL A C 1
ATOM 1415 O O . VAL A 1 188 ? -13.910 5.394 22.448 1.00 87.62 188 VAL A O 1
ATOM 1418 N N . GLY A 1 189 ? -13.429 5.402 24.643 1.00 86.75 189 GLY A N 1
ATOM 1419 C CA . GLY A 1 189 ? -14.026 6.697 24.940 1.00 86.75 189 GLY A CA 1
ATOM 1420 C C . GLY A 1 189 ? -12.997 7.663 25.510 1.00 86.75 189 GLY A C 1
ATOM 1421 O O . GLY A 1 189 ? -12.093 7.274 26.249 1.00 86.75 189 GLY A O 1
ATOM 1422 N N . VAL A 1 190 ? -13.152 8.942 25.186 1.00 85.94 190 VAL A N 1
ATOM 1423 C CA . VAL A 1 190 ? -12.373 10.032 25.780 1.00 85.94 190 VAL A CA 1
ATOM 1424 C C . VAL A 1 190 ? -13.312 10.927 26.572 1.00 85.94 190 VAL A C 1
ATOM 1426 O O . VAL A 1 190 ? -14.375 11.313 26.088 1.00 85.94 190 VAL A O 1
ATOM 1429 N N . ALA A 1 191 ? -12.917 11.267 27.793 1.00 82.50 191 ALA A N 1
ATOM 1430 C CA . ALA A 1 191 ? -13.631 12.213 28.636 1.00 82.50 191 ALA A CA 1
ATOM 1431 C C . ALA A 1 191 ? -12.687 13.331 29.080 1.00 82.50 191 ALA A C 1
ATOM 1433 O O . ALA A 1 191 ? -11.533 13.088 29.437 1.00 82.50 191 ALA A O 1
ATOM 1434 N N . THR A 1 192 ? -13.198 14.559 29.105 1.00 81.00 192 THR A N 1
ATOM 1435 C CA . THR A 1 192 ? -12.462 15.724 29.607 1.00 81.00 192 THR A CA 1
ATOM 1436 C C . THR A 1 192 ? -13.166 16.239 30.849 1.00 81.00 192 THR A C 1
ATOM 1438 O O . THR A 1 192 ? -14.248 16.822 30.764 1.00 81.00 192 THR A O 1
ATOM 1441 N N . LEU A 1 193 ? -12.565 16.009 32.017 1.00 76.00 193 LEU A N 1
ATOM 1442 C CA . LEU A 1 193 ? -13.084 16.545 33.272 1.00 76.00 193 LEU A CA 1
ATOM 1443 C C . LEU A 1 193 ? -12.786 18.052 33.374 1.00 76.00 193 LEU A C 1
ATOM 1445 O O . LEU A 1 193 ? -11.749 18.509 32.879 1.00 76.00 193 LEU A O 1
ATOM 1449 N N . PRO A 1 194 ? -13.656 18.847 34.025 1.00 72.12 194 PRO A N 1
ATOM 1450 C CA . PRO A 1 194 ? -13.416 20.273 34.213 1.00 72.12 194 PRO A CA 1
ATOM 1451 C C . PRO A 1 194 ? -12.068 20.528 34.901 1.00 72.12 194 PRO A C 1
ATOM 1453 O O . PRO A 1 194 ? -11.850 20.111 36.036 1.00 72.12 194 PRO A O 1
ATOM 1456 N N . GLY A 1 195 ? -11.158 21.222 34.213 1.00 73.50 195 GLY A N 1
ATOM 1457 C CA . GLY A 1 195 ? -9.834 21.559 34.748 1.00 73.50 195 GLY A CA 1
ATOM 1458 C C . GLY A 1 195 ? -8.784 20.442 34.674 1.00 73.50 195 GLY A C 1
ATOM 1459 O O . GLY A 1 195 ? -7.730 20.586 35.290 1.00 73.50 195 GLY A O 1
ATOM 1460 N N . GLN A 1 196 ? -9.032 19.355 33.933 1.00 77.88 196 GLN A N 1
ATOM 1461 C CA . GLN A 1 196 ? -8.069 18.268 33.717 1.00 77.88 196 GLN A CA 1
ATOM 1462 C C . GLN A 1 196 ? -7.837 17.987 32.225 1.00 77.88 196 GLN A C 1
ATOM 1464 O O 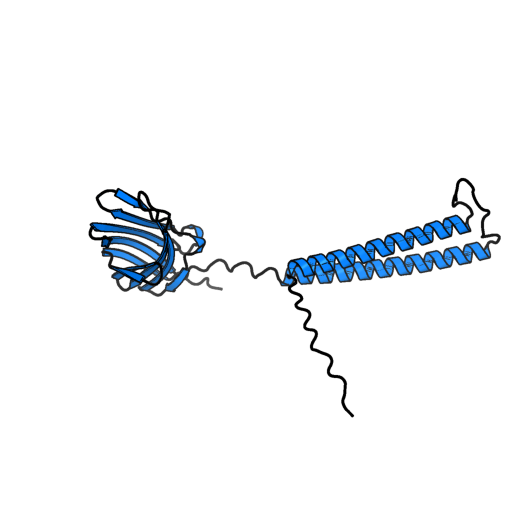. GLN A 1 196 ? -8.647 18.348 31.372 1.00 77.88 196 GLN A O 1
ATOM 1469 N N . ALA A 1 197 ? -6.704 17.350 31.916 1.00 78.31 197 ALA A N 1
ATOM 1470 C CA . ALA A 1 197 ? -6.405 16.868 30.571 1.00 78.31 197 ALA A CA 1
ATOM 1471 C C . ALA A 1 197 ? -7.396 15.761 30.150 1.00 78.31 197 ALA A C 1
ATOM 1473 O O . ALA A 1 197 ? -7.899 15.044 31.021 1.00 78.31 197 ALA A O 1
ATOM 1474 N N . PRO A 1 198 ? -7.677 15.604 28.842 1.00 81.31 198 PRO A N 1
ATOM 1475 C CA . PRO A 1 198 ? -8.515 14.517 28.350 1.00 81.31 198 PRO A CA 1
ATOM 1476 C C . PRO A 1 198 ? -7.910 13.162 28.732 1.00 81.31 198 PRO A C 1
ATOM 1478 O O . PRO A 1 198 ? -6.715 12.932 28.542 1.00 81.31 198 PRO A O 1
ATOM 1481 N N . ALA A 1 199 ? -8.745 12.272 29.260 1.00 81.88 199 ALA A N 1
ATOM 1482 C CA . ALA A 1 199 ? -8.378 10.908 29.608 1.00 81.88 199 ALA A CA 1
ATOM 1483 C C . ALA A 1 199 ? -9.106 9.931 28.681 1.00 81.88 199 ALA A C 1
ATOM 1485 O O . ALA A 1 199 ? -10.320 10.030 28.493 1.00 81.88 199 ALA A O 1
ATOM 1486 N N . GLN A 1 200 ? -8.351 8.998 28.106 1.00 85.62 200 GLN A N 1
ATOM 1487 C CA . GLN A 1 200 ? -8.869 7.913 27.281 1.00 85.62 200 GLN A CA 1
ATOM 1488 C C . GLN A 1 200 ? -9.039 6.663 28.145 1.00 85.62 200 GLN A C 1
ATOM 1490 O O . GLN A 1 200 ? -8.129 6.318 28.897 1.00 85.62 200 GLN A O 1
ATOM 1495 N N . ALA A 1 201 ? -10.186 6.001 28.035 1.00 85.25 201 ALA A N 1
ATOM 1496 C CA . ALA A 1 201 ? -10.482 4.745 28.712 1.00 85.25 201 ALA A CA 1
ATOM 1497 C C . ALA A 1 201 ? -11.092 3.752 27.723 1.00 85.25 201 ALA A C 1
ATOM 1499 O O . ALA A 1 201 ? -11.815 4.138 26.797 1.00 85.25 201 ALA A O 1
ATOM 1500 N N . GLU A 1 202 ? -10.809 2.475 27.940 1.00 88.06 202 GLU A N 1
ATOM 1501 C CA . GLU A 1 202 ? -11.483 1.392 27.237 1.00 88.06 202 GLU A CA 1
ATOM 1502 C C . GLU A 1 202 ? -12.765 1.043 27.989 1.00 88.06 202 GLU A C 1
ATOM 1504 O O . GLU A 1 202 ? -12.769 0.936 29.216 1.00 88.06 202 GLU A O 1
ATOM 1509 N N . PHE A 1 203 ? -13.867 0.911 27.264 1.00 88.69 203 PHE A N 1
ATOM 1510 C CA . PHE A 1 203 ? -15.165 0.570 27.814 1.00 88.69 203 PHE A CA 1
ATOM 1511 C C . PHE A 1 203 ? -15.613 -0.783 27.280 1.00 88.69 203 PHE A C 1
ATOM 1513 O O . PHE A 1 203 ? -15.449 -1.087 26.100 1.00 88.69 203 PHE A O 1
ATOM 1520 N N . THR A 1 204 ? -16.247 -1.568 28.144 1.00 89.12 204 THR A N 1
ATOM 1521 C CA . THR A 1 204 ? -16.944 -2.793 27.757 1.00 89.12 204 THR A CA 1
ATOM 1522 C C . THR A 1 204 ? -18.396 -2.677 28.185 1.00 89.12 204 THR A C 1
ATOM 1524 O O . THR A 1 204 ? -18.703 -2.479 29.362 1.00 89.12 204 THR A O 1
ATOM 1527 N N . LEU A 1 205 ? -19.302 -2.777 27.222 1.00 90.06 205 LEU A N 1
ATOM 1528 C CA . LEU A 1 205 ? -20.734 -2.860 27.442 1.00 90.06 205 LEU A CA 1
ATOM 1529 C C . LEU A 1 205 ? -21.152 -4.323 27.347 1.00 90.06 205 LEU A C 1
ATOM 1531 O O . LEU A 1 205 ? -21.001 -4.956 26.305 1.00 90.06 205 LEU A O 1
ATOM 1535 N N . PHE A 1 206 ? -21.701 -4.838 28.437 1.00 90.56 206 PHE A N 1
ATOM 1536 C CA . PHE A 1 206 ? -22.257 -6.176 28.517 1.00 90.56 206 PHE A CA 1
ATOM 1537 C C . PHE A 1 206 ? -23.769 -6.093 28.697 1.00 90.56 206 PHE A C 1
ATOM 1539 O O . PHE A 1 206 ? -24.265 -5.448 29.627 1.00 90.56 206 PHE A O 1
ATOM 1546 N N . VAL A 1 207 ? -24.498 -6.759 27.810 1.00 89.81 207 VAL A N 1
ATOM 1547 C CA . VAL A 1 207 ? -25.949 -6.918 27.882 1.00 89.81 207 VAL A CA 1
ATOM 1548 C C . VAL A 1 207 ? -26.252 -8.406 27.983 1.00 89.81 207 VAL A C 1
ATOM 1550 O O . VAL A 1 207 ? -25.753 -9.181 27.173 1.00 89.81 207 VAL A O 1
ATOM 1553 N N . GLN A 1 208 ? -27.067 -8.811 28.957 1.00 89.69 208 GLN A N 1
ATOM 1554 C CA . GLN A 1 208 ? -27.559 -10.186 29.071 1.00 89.69 208 GLN A CA 1
ATOM 1555 C C . GLN A 1 208 ? -28.918 -10.220 29.771 1.00 89.69 208 GLN A C 1
ATOM 1557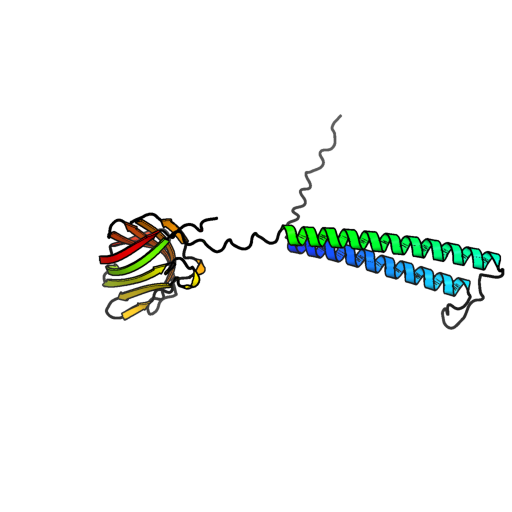 O O . GLN A 1 208 ? -29.019 -9.852 30.943 1.00 89.69 208 GLN A O 1
ATOM 1562 N N . ASN A 1 209 ? -29.955 -10.707 29.084 1.00 83.62 209 ASN A N 1
ATOM 1563 C CA . ASN A 1 209 ? -31.286 -10.952 29.660 1.00 83.62 209 ASN A CA 1
ATOM 1564 C C . ASN A 1 209 ? -31.832 -9.736 30.453 1.00 83.62 209 ASN A C 1
ATOM 1566 O O . ASN A 1 209 ? -32.230 -9.846 31.614 1.00 83.62 209 ASN A O 1
ATOM 1570 N N . GLY A 1 210 ? -31.730 -8.539 29.859 1.00 78.50 210 GLY A N 1
ATOM 1571 C CA . GLY A 1 210 ? -32.136 -7.261 30.465 1.00 78.50 210 GLY A CA 1
ATOM 1572 C C . GLY A 1 210 ? -31.156 -6.657 31.484 1.00 78.50 210 GLY A C 1
ATOM 1573 O O . GLY A 1 210 ? -31.365 -5.534 31.941 1.00 78.50 210 GLY A O 1
ATOM 1574 N N . THR A 1 211 ? -30.072 -7.355 31.830 1.00 87.31 211 THR A N 1
ATOM 1575 C CA . THR A 1 211 ? -28.982 -6.806 32.650 1.00 87.31 211 THR A CA 1
ATOM 1576 C C . THR A 1 211 ? -28.030 -6.015 31.766 1.00 87.31 211 THR A C 1
ATOM 1578 O O . THR A 1 211 ? -27.578 -6.529 30.747 1.00 87.31 211 THR A O 1
ATOM 1581 N N . ILE A 1 212 ? -27.715 -4.782 32.164 1.00 92.44 212 ILE A N 1
ATOM 1582 C CA . ILE A 1 212 ? -26.831 -3.877 31.425 1.00 92.44 212 ILE A CA 1
ATOM 1583 C C . ILE A 1 212 ? -25.685 -3.493 32.355 1.00 92.44 212 ILE A C 1
ATOM 1585 O O . ILE A 1 212 ? -25.910 -2.881 33.401 1.00 92.44 212 ILE A O 1
ATOM 1589 N N . VAL A 1 213 ? -24.460 -3.849 31.990 1.00 91.38 213 VAL A N 1
ATOM 1590 C CA . VAL A 1 213 ? -23.253 -3.506 32.745 1.00 91.38 213 VAL A CA 1
ATOM 1591 C C . VAL A 1 213 ? -22.312 -2.746 31.829 1.00 91.38 213 VAL A C 1
ATOM 1593 O O . VAL A 1 213 ? -21.984 -3.210 30.743 1.00 91.38 213 VAL A O 1
ATOM 1596 N N . LEU A 1 214 ? -21.876 -1.575 32.278 1.00 91.12 214 LEU A N 1
ATOM 1597 C CA . LEU A 1 214 ? -20.831 -0.805 31.623 1.00 91.12 214 LEU A CA 1
ATOM 1598 C C . LEU A 1 214 ? -19.586 -0.862 32.505 1.00 91.12 214 LEU A C 1
ATOM 1600 O O . LEU A 1 214 ? -19.618 -0.399 33.646 1.00 91.12 214 LEU A O 1
ATOM 1604 N N . SER A 1 215 ? -18.499 -1.421 31.993 1.00 88.00 215 SER A N 1
ATOM 1605 C CA . SER A 1 215 ? -17.186 -1.343 32.623 1.00 88.00 215 SER A CA 1
ATOM 1606 C C . SER A 1 215 ? -16.283 -0.373 31.883 1.00 88.00 215 SER A C 1
ATOM 1608 O O . SER A 1 215 ? -16.383 -0.224 30.671 1.00 88.00 215 SER A O 1
ATOM 1610 N N . ALA A 1 216 ? -15.413 0.291 32.632 1.00 87.69 216 ALA A N 1
ATOM 1611 C CA . ALA A 1 216 ? -14.364 1.154 32.124 1.00 87.69 216 ALA A CA 1
ATOM 1612 C C . ALA A 1 216 ? -13.028 0.711 32.721 1.00 87.69 216 ALA A C 1
ATOM 1614 O O . ALA A 1 216 ? -12.935 0.498 33.935 1.00 87.69 216 ALA A O 1
ATOM 1615 N N . GLU A 1 217 ? -12.001 0.599 31.889 1.00 84.69 217 GLU A N 1
ATOM 1616 C CA . GLU A 1 217 ? -10.629 0.341 32.299 1.00 84.69 217 GLU A CA 1
ATOM 1617 C C . GLU A 1 217 ? -9.757 1.573 32.041 1.00 84.69 217 GLU A C 1
ATOM 1619 O O . GLU A 1 217 ? -9.689 2.104 30.930 1.00 84.69 217 GLU A O 1
ATOM 1624 N N . LEU A 1 218 ? -9.088 2.040 33.098 1.00 78.88 218 LEU A N 1
ATOM 1625 C CA . LEU A 1 218 ? -8.168 3.171 33.048 1.00 78.88 218 LEU A CA 1
ATOM 1626 C C . LEU A 1 218 ? -6.868 2.792 33.764 1.00 78.88 218 LEU A C 1
ATOM 1628 O O . LEU A 1 218 ? -6.843 2.645 34.987 1.00 78.88 218 LEU A O 1
ATOM 1632 N N . GLY A 1 219 ? -5.782 2.622 33.006 1.00 68.56 219 GLY A N 1
ATOM 1633 C CA . GLY A 1 219 ? -4.454 2.336 33.565 1.00 68.56 219 GLY A CA 1
ATOM 1634 C C . GLY A 1 219 ? -4.388 1.058 34.413 1.00 68.56 219 GLY A C 1
ATOM 1635 O O . GLY A 1 219 ? -3.729 1.058 35.452 1.00 68.56 219 GLY A O 1
ATOM 1636 N N . GLY A 1 220 ? -5.103 -0.002 34.012 1.00 70.06 220 GLY A N 1
ATOM 1637 C CA . GLY A 1 220 ? -5.148 -1.296 34.708 1.00 70.06 220 GLY A CA 1
ATOM 1638 C C . GLY A 1 220 ? -6.110 -1.365 35.900 1.00 70.06 220 GLY A C 1
ATOM 1639 O O . GLY A 1 220 ? -6.127 -2.365 36.616 1.00 70.06 220 GLY A O 1
ATOM 1640 N N . THR A 1 221 ? -6.903 -0.315 36.147 1.00 73.50 221 THR A N 1
ATOM 1641 C CA . THR A 1 221 ? -8.005 -0.350 37.120 1.00 73.50 221 THR A CA 1
ATOM 1642 C C . THR A 1 221 ? -9.335 -0.439 36.384 1.00 73.50 221 THR A C 1
ATOM 1644 O O . THR A 1 221 ? -9.672 0.460 35.614 1.00 73.50 221 THR A O 1
ATOM 1647 N N . THR A 1 222 ? -10.105 -1.492 36.657 1.00 78.75 222 THR A N 1
ATOM 1648 C CA . THR A 1 222 ? -11.440 -1.696 36.082 1.00 78.75 222 THR A CA 1
ATOM 1649 C C . THR A 1 222 ? -12.517 -1.247 37.067 1.00 78.75 222 THR A C 1
ATOM 1651 O O . THR A 1 222 ? -12.534 -1.670 38.225 1.00 78.75 222 THR A O 1
ATOM 1654 N N . ALA A 1 223 ? -13.447 -0.413 36.611 1.00 82.94 223 ALA A N 1
ATOM 1655 C CA . ALA A 1 223 ? -14.648 -0.036 37.348 1.00 82.94 223 ALA A CA 1
ATOM 1656 C C . ALA A 1 223 ? -15.886 -0.441 36.546 1.00 82.94 223 ALA A C 1
ATOM 1658 O O . ALA A 1 223 ? -15.960 -0.154 35.357 1.00 82.94 223 ALA A O 1
ATOM 1659 N N . ALA A 1 224 ? -16.861 -1.081 37.190 1.00 85.75 224 ALA A N 1
ATOM 1660 C CA . ALA A 1 224 ? -18.107 -1.496 36.552 1.00 85.75 224 ALA A CA 1
ATOM 1661 C C . ALA A 1 224 ? -19.314 -0.840 37.224 1.00 85.75 224 ALA A C 1
ATOM 1663 O O . ALA A 1 224 ? -19.365 -0.706 38.449 1.00 85.75 224 ALA A O 1
ATOM 1664 N N . ILE A 1 225 ? -20.295 -0.447 36.417 1.00 89.31 225 ILE A N 1
ATOM 1665 C CA . ILE A 1 225 ? -21.590 0.058 36.862 1.00 89.31 225 ILE A CA 1
ATOM 1666 C C . ILE A 1 225 ? -22.697 -0.767 36.215 1.00 89.31 225 ILE A C 1
ATOM 1668 O O . ILE A 1 225 ? -22.709 -0.984 35.004 1.00 89.31 225 ILE A O 1
ATOM 1672 N N . GLN A 1 226 ? -23.650 -1.208 37.030 1.00 91.38 226 GLN A N 1
ATOM 1673 C CA . GLN A 1 226 ? -24.891 -1.776 36.526 1.00 91.38 226 GLN A CA 1
ATOM 1674 C C . GLN A 1 226 ? -25.867 -0.638 36.221 1.00 91.38 226 GLN A C 1
ATOM 1676 O O . GLN A 1 226 ? -26.169 0.191 37.083 1.00 91.38 226 GLN A O 1
ATOM 1681 N N . LEU A 1 227 ? -26.343 -0.588 34.983 1.00 91.56 227 LEU A N 1
ATOM 1682 C CA . LEU A 1 227 ? -27.312 0.390 34.514 1.00 91.56 227 LEU A CA 1
ATOM 1683 C C . LEU A 1 227 ? -28.713 -0.227 34.554 1.00 91.56 227 LEU A C 1
ATOM 1685 O O . LEU A 1 227 ? -28.897 -1.428 34.366 1.00 91.56 227 LEU A O 1
ATOM 1689 N N . THR A 1 228 ? -29.713 0.609 34.803 1.00 90.19 228 THR A N 1
ATOM 1690 C CA . THR A 1 228 ? -31.128 0.241 34.742 1.00 90.19 228 THR A CA 1
ATOM 1691 C C . THR A 1 228 ? -31.754 0.937 33.542 1.00 90.19 228 THR A C 1
ATOM 1693 O O . THR A 1 228 ? -31.616 2.152 33.378 1.00 90.19 228 THR A O 1
ATOM 1696 N N . GLY A 1 229 ? -32.423 0.175 32.683 1.00 89.81 229 GLY A N 1
ATOM 1697 C CA . GLY A 1 229 ? -33.007 0.698 31.457 1.00 89.81 229 GLY A CA 1
ATOM 1698 C C . GLY A 1 229 ? -33.511 -0.401 30.537 1.00 89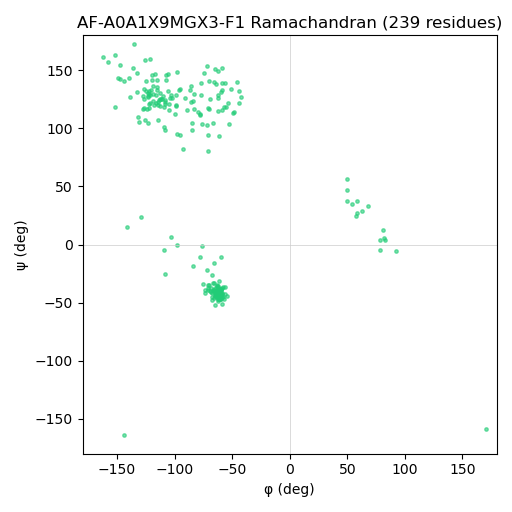.81 229 GLY A C 1
ATOM 1699 O O . GLY A 1 229 ? -33.777 -1.518 30.975 1.00 89.81 229 GLY A O 1
ATOM 1700 N N . THR A 1 230 ? -33.638 -0.067 29.260 1.00 88.12 230 THR A N 1
ATOM 1701 C CA . THR A 1 230 ? -34.032 -0.992 28.200 1.00 88.12 230 THR A CA 1
ATOM 1702 C C . THR A 1 230 ? -32.818 -1.346 27.357 1.00 88.12 230 THR A C 1
ATOM 1704 O O . THR A 1 230 ? -32.098 -0.451 26.911 1.00 88.12 230 THR A O 1
ATOM 1707 N N . ALA A 1 231 ? -32.622 -2.635 27.104 1.00 88.94 231 ALA A N 1
ATOM 1708 C CA . ALA A 1 231 ? -31.685 -3.118 26.106 1.00 88.94 231 ALA A CA 1
ATOM 1709 C C . ALA A 1 231 ? -32.373 -4.176 25.245 1.00 88.94 231 ALA A C 1
ATOM 1711 O O . ALA A 1 231 ? -33.008 -5.083 25.781 1.00 88.94 231 ALA A O 1
ATOM 1712 N N . THR A 1 232 ? -32.255 -4.041 23.930 1.00 87.06 232 THR A N 1
ATOM 1713 C CA . THR A 1 232 ? -32.727 -5.026 22.957 1.00 87.06 232 THR A CA 1
ATOM 1714 C C . THR A 1 232 ? -31.553 -5.444 22.094 1.00 87.06 232 THR A C 1
ATOM 1716 O O . THR A 1 232 ? -30.866 -4.587 21.534 1.00 87.06 232 THR A O 1
ATOM 1719 N N . VAL A 1 233 ? -31.338 -6.750 21.996 1.00 87.00 233 VAL A N 1
ATOM 1720 C CA . VAL A 1 233 ? -30.353 -7.364 21.110 1.00 87.00 233 VAL A CA 1
ATOM 1721 C C . VAL A 1 233 ? -31.147 -8.156 20.082 1.00 87.00 233 VAL A C 1
ATOM 1723 O O . VAL A 1 233 ? -31.998 -8.952 20.459 1.00 87.00 233 VAL A O 1
ATOM 1726 N N . THR A 1 234 ? -30.943 -7.887 18.796 1.00 84.94 234 THR A N 1
ATOM 1727 C CA . THR A 1 234 ? -31.607 -8.623 17.713 1.00 84.94 234 THR A CA 1
ATOM 1728 C C . THR A 1 234 ? -30.542 -9.138 16.752 1.00 84.94 234 THR A C 1
ATOM 1730 O O . THR A 1 234 ? -29.826 -8.321 16.173 1.00 84.94 234 THR A O 1
ATOM 1733 N N . PRO A 1 235 ? -30.385 -10.462 16.574 1.00 82.81 235 PRO A N 1
ATOM 1734 C CA . PRO A 1 235 ? -29.418 -10.999 15.627 1.00 82.81 235 PRO A CA 1
ATOM 1735 C C . PRO A 1 235 ? -29.790 -10.587 14.202 1.00 82.81 235 PRO A C 1
ATOM 1737 O O . PRO A 1 235 ? -30.962 -10.613 13.818 1.00 82.81 235 PRO A O 1
ATOM 1740 N N . CYS A 1 236 ? -28.788 -10.199 13.418 1.00 80.44 236 CYS A N 1
ATOM 1741 C CA . CYS A 1 236 ? -29.012 -9.795 12.039 1.00 80.44 236 CYS A CA 1
ATOM 1742 C C . CYS A 1 236 ? -29.225 -11.025 11.147 1.00 80.44 236 CYS A C 1
ATOM 1744 O O . CYS A 1 236 ? -28.532 -12.032 11.321 1.00 80.44 236 CYS A O 1
ATOM 1746 N N . PRO A 1 237 ? -30.173 -10.979 10.192 1.00 72.50 237 PRO A N 1
ATOM 1747 C CA . PRO A 1 237 ? -30.333 -12.061 9.234 1.00 72.50 237 PRO A CA 1
ATOM 1748 C C . PRO A 1 237 ? -29.052 -12.174 8.403 1.00 72.50 237 PRO A C 1
ATOM 1750 O O . PRO A 1 237 ? -28.589 -11.185 7.834 1.00 72.50 237 PRO A O 1
ATOM 1753 N N . LEU A 1 238 ? -28.469 -13.374 8.350 1.00 62.69 238 LEU A N 1
ATOM 1754 C CA . LEU A 1 238 ? -27.341 -13.646 7.462 1.00 62.69 238 LEU A CA 1
ATOM 1755 C C . LEU A 1 238 ? -27.781 -13.372 6.014 1.00 62.69 238 LEU A C 1
ATOM 1757 O O . LEU A 1 238 ? -28.907 -13.741 5.664 1.00 62.69 238 LEU A O 1
ATOM 1761 N N . PRO A 1 239 ? -26.939 -12.748 5.170 1.00 56.44 239 PRO A N 1
ATOM 1762 C CA . PRO A 1 239 ? -27.245 -12.637 3.753 1.00 56.44 239 PRO A CA 1
ATOM 1763 C C . PRO A 1 239 ? -27.406 -14.055 3.193 1.00 56.44 239 PRO A C 1
ATOM 1765 O O . PRO A 1 239 ? -26.471 -14.855 3.243 1.00 56.44 239 PRO A O 1
ATOM 1768 N N . GLU A 1 240 ? -28.611 -14.397 2.728 1.00 47.97 240 GLU A N 1
ATOM 1769 C CA . GLU A 1 240 ? -28.818 -15.629 1.968 1.00 47.97 240 GLU A CA 1
ATOM 1770 C C . GLU A 1 240 ? -27.969 -15.520 0.693 1.00 47.97 240 GLU A C 1
ATOM 1772 O O . GLU A 1 240 ? -28.158 -14.594 -0.098 1.00 47.97 240 GLU A O 1
ATOM 1777 N N . GLY A 1 241 ? -26.965 -16.395 0.581 1.00 43.69 241 GLY A N 1
ATOM 1778 C CA . GLY A 1 241 ? -26.002 -16.427 -0.526 1.00 43.69 241 GLY A CA 1
ATOM 1779 C C . GLY A 1 241 ? -26.588 -16.862 -1.861 1.00 43.69 241 GLY A C 1
ATOM 1780 O O . GLY A 1 241 ? -27.627 -17.561 -1.871 1.00 43.69 241 GLY A O 1
#

Mean predicted aligned error: 15.88 Å